Protein AF-A0A353NY84-F1 (afdb_monomer_lite)

Radius of gyration: 25.68 Å; chains: 1; bounding box: 70×73×38 Å

Sequence (194 aa):
MRKCVTFIWAFVLIAMLQSAALATYLPESSLWQGGRYYSQNNVSAYVEYAVYDTQSGNYPDGFVNPGSGRYVYAYQIFNIGSTALAPIATFELMGGNASAANGIGYQDDGQGGLAANNDGSSFIWTFTNGLFVSSEHSAFLVFSSDSGPIAGSFSLSTQYGDAPPVNQSSTEIPEPASVSMLCLGICCFLRKKK

Foldseek 3Di:
DPPPVVVVVVVVVVVVVPPPPPPPPDPPDPWQWDWDWDDDPLWTKIKIKTKDQVVVVDDDPPDDAQFDARIKIKMKIARPRPDQPHFWFKKFKFPDPLVQWGGWAWDAPVPDFFGWDDPSRGRMTGGPPATRGHDPGIIMIMIHGNDDDDDIDMDTDNDNDPDDDPPPPDPCPDDPVRVVVVVVVVVVVVVPPD

Secondary structure (DSSP, 8-state):
--SSHHHHHHHHHHHHTTTT---------S-EEEEEEEEETTEEEEEEEEEEEGGG----TTPPP-SS-SEEEEEEEEE--SSTT--B-EEEEESS-GGGEEEEEEE--SS--PPEEE-SSSSEEEETTS-B-SSS-EEEEEEEESSPP---EEEEE---SSS------------HHHHHHHHHHHHHHHTT--

pLDDT: mean 74.79, std 16.72, range [38.53, 94.31]

Structure (mmCIF, N/CA/C/O backbone):
data_AF-A0A353NY84-F1
#
_entry.id   AF-A0A353NY84-F1
#
loop_
_atom_site.group_PDB
_atom_site.id
_atom_site.type_symbol
_atom_site.label_atom_id
_atom_site.label_alt_id
_atom_site.label_comp_id
_atom_site.label_asym_id
_atom_site.label_entity_id
_atom_site.label_seq_id
_atom_site.pdbx_PDB_ins_code
_atom_site.Cartn_x
_atom_site.Cartn_y
_atom_site.Cartn_z
_atom_site.occupancy
_atom_site.B_iso_or_equiv
_atom_site.auth_seq_id
_atom_site.auth_comp_id
_atom_site.auth_asym_id
_atom_site.auth_atom_id
_atom_site.pdbx_PDB_model_num
ATOM 1 N N . MET A 1 1 ? -29.204 56.855 15.315 1.00 54.50 1 MET A N 1
ATOM 2 C CA . MET A 1 1 ? -29.799 55.550 14.936 1.00 54.50 1 MET A CA 1
ATOM 3 C C . MET A 1 1 ? -29.156 54.847 13.722 1.00 54.50 1 MET A C 1
ATOM 5 O O . MET A 1 1 ? -29.645 53.799 13.341 1.00 54.50 1 MET A O 1
ATOM 9 N N . ARG A 1 2 ? -28.027 55.312 13.148 1.00 49.47 2 ARG A N 1
ATOM 10 C CA . ARG A 1 2 ? -27.346 54.622 12.020 1.00 49.47 2 ARG A CA 1
ATOM 11 C C . ARG A 1 2 ? -26.216 53.647 12.409 1.00 49.47 2 ARG A C 1
ATOM 13 O O . ARG A 1 2 ? -25.699 52.961 11.543 1.00 49.47 2 ARG A O 1
ATOM 20 N N . LYS A 1 3 ? -25.841 53.560 13.692 1.00 49.31 3 LYS A N 1
ATOM 21 C CA . LYS A 1 3 ? -24.726 52.712 14.176 1.00 49.31 3 LYS A CA 1
ATOM 22 C C . LYS A 1 3 ? -25.142 51.303 14.635 1.00 49.31 3 LYS A C 1
ATOM 24 O O . LYS A 1 3 ? -24.280 50.498 14.946 1.00 49.31 3 LYS A O 1
ATOM 29 N N . CYS A 1 4 ? -26.444 51.004 14.676 1.00 51.03 4 CYS A N 1
ATOM 30 C CA . CYS A 1 4 ? -26.955 49.709 15.151 1.00 51.03 4 CYS A CA 1
ATOM 31 C C . CYS A 1 4 ? -27.066 48.654 14.035 1.00 51.03 4 CYS A C 1
ATOM 33 O O . CYS A 1 4 ? -26.981 47.464 14.306 1.00 51.03 4 CYS A O 1
ATOM 35 N N . VAL A 1 5 ? -27.195 49.072 12.770 1.00 53.47 5 VAL A N 1
ATOM 36 C CA . VAL A 1 5 ? -27.387 48.143 11.639 1.00 53.47 5 VAL A CA 1
ATOM 37 C C . VAL A 1 5 ? -26.064 47.510 11.186 1.00 53.47 5 VAL A C 1
ATOM 39 O O . VAL A 1 5 ? -26.046 46.366 10.744 1.00 53.47 5 VAL A O 1
ATOM 42 N N . THR A 1 6 ? -24.933 48.199 11.355 1.00 55.56 6 THR A N 1
ATOM 43 C CA . THR A 1 6 ? -23.622 47.708 10.899 1.00 55.56 6 THR A CA 1
ATOM 44 C C . THR A 1 6 ? -23.063 46.571 11.760 1.00 55.56 6 THR A C 1
ATOM 46 O O . THR A 1 6 ? -22.295 45.755 11.263 1.00 55.56 6 THR A O 1
ATOM 49 N N . PHE A 1 7 ? -23.467 46.474 13.032 1.00 54.97 7 PHE A N 1
ATOM 50 C CA . PHE A 1 7 ? -22.984 45.427 13.942 1.00 54.97 7 PHE A CA 1
ATOM 51 C C . PHE A 1 7 ? -23.630 44.059 13.669 1.00 54.97 7 PHE A C 1
ATOM 53 O O . PHE A 1 7 ? -23.005 43.024 13.878 1.00 54.97 7 PHE A O 1
ATOM 60 N N . ILE A 1 8 ? -24.857 44.050 13.138 1.00 58.03 8 ILE A N 1
ATOM 61 C CA . ILE A 1 8 ? -25.596 42.817 12.833 1.00 58.03 8 ILE A CA 1
ATOM 62 C C . ILE A 1 8 ? -24.997 42.115 11.603 1.00 58.03 8 ILE A C 1
ATOM 64 O O . ILE A 1 8 ? -24.862 40.895 11.600 1.00 58.03 8 ILE A O 1
ATOM 68 N N . TRP A 1 9 ? -24.533 42.863 10.598 1.00 55.81 9 TRP A N 1
ATOM 69 C CA . TRP A 1 9 ? -23.917 42.277 9.398 1.00 55.81 9 TRP A CA 1
ATOM 70 C C . TRP A 1 9 ? -22.532 41.663 9.648 1.00 55.81 9 TRP A C 1
ATOM 72 O O . TRP A 1 9 ? -22.203 40.643 9.046 1.00 55.81 9 TRP A O 1
ATOM 82 N N . ALA A 1 10 ? -21.740 42.221 10.570 1.00 58.78 10 ALA A N 1
ATOM 83 C CA . ALA A 1 10 ? -20.434 41.658 10.924 1.00 58.78 10 ALA A CA 1
ATOM 84 C C . ALA A 1 10 ? -20.555 40.302 11.646 1.00 58.78 10 ALA A C 1
ATOM 86 O O . ALA A 1 10 ? -19.736 39.412 11.429 1.00 58.78 10 ALA A O 1
ATOM 87 N N . PHE A 1 11 ? -21.604 40.113 12.454 1.00 56.41 11 PHE A N 1
ATOM 88 C CA . PHE A 1 11 ? -21.835 38.854 13.166 1.00 56.41 11 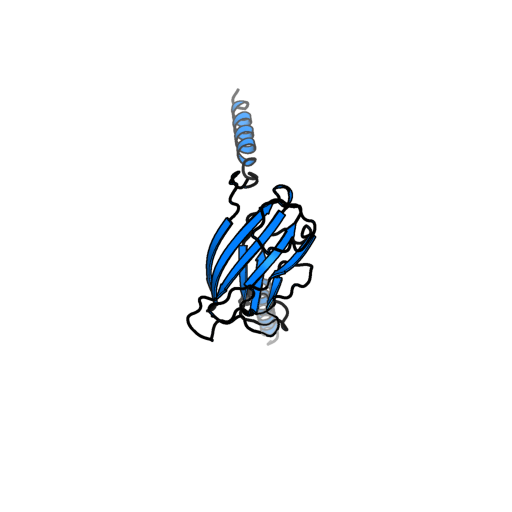PHE A CA 1
ATOM 89 C C . PHE A 1 11 ? -22.327 37.734 12.233 1.00 56.41 11 PHE A C 1
ATOM 91 O O . PHE A 1 11 ? -21.916 36.585 12.376 1.00 56.41 11 PHE A O 1
ATOM 98 N N . VAL A 1 12 ? -23.138 38.076 11.224 1.00 57.72 12 VAL A N 1
ATOM 99 C CA . VAL A 1 12 ? -23.590 37.123 10.194 1.00 57.72 12 VAL A CA 1
ATOM 100 C C . VAL A 1 12 ? -22.421 36.644 9.323 1.00 57.72 12 VAL A C 1
ATOM 102 O O . VAL A 1 12 ? -22.351 35.461 9.002 1.00 57.72 12 VAL A O 1
ATOM 105 N N . LEU A 1 13 ? -21.457 37.515 9.000 1.00 52.84 13 LEU A N 1
ATOM 106 C CA . LEU A 1 13 ? -20.294 37.135 8.189 1.00 52.84 13 LEU A CA 1
ATOM 107 C C . LEU A 1 13 ? -19.329 36.191 8.937 1.00 52.84 13 LEU A C 1
ATOM 109 O O . LEU A 1 13 ? -18.788 35.269 8.335 1.00 52.84 13 LEU A O 1
ATOM 113 N N . ILE A 1 14 ? -19.150 36.372 10.252 1.00 56.16 14 ILE A N 1
ATOM 114 C CA . ILE A 1 14 ? -18.282 35.510 11.078 1.00 56.16 14 ILE A CA 1
ATOM 115 C C . ILE A 1 14 ? -18.930 34.138 11.328 1.00 56.16 14 ILE A C 1
ATOM 117 O O . ILE A 1 14 ? -18.230 33.127 11.325 1.00 56.16 14 ILE A O 1
ATOM 121 N N . ALA A 1 15 ? -20.260 34.068 11.457 1.00 52.56 15 ALA A N 1
ATOM 122 C CA . ALA A 1 15 ? -20.974 32.794 11.578 1.00 52.56 15 ALA A CA 1
ATOM 123 C C . ALA A 1 15 ? -20.930 31.957 10.282 1.00 52.56 15 ALA A C 1
ATOM 125 O O . ALA A 1 15 ? -20.915 30.729 10.343 1.00 52.56 15 ALA A O 1
ATOM 126 N N . MET A 1 16 ? -20.842 32.593 9.106 1.00 52.31 16 MET A N 1
ATOM 127 C CA . MET A 1 16 ? -20.717 31.880 7.825 1.00 52.31 16 MET A CA 1
ATOM 128 C C . MET A 1 16 ? -19.313 31.303 7.569 1.00 52.31 16 MET A C 1
ATOM 130 O O . MET A 1 16 ? -19.174 30.382 6.768 1.00 52.31 16 MET A O 1
ATOM 134 N N . LEU A 1 17 ? -18.279 31.776 8.273 1.00 49.50 17 LEU A N 1
ATOM 135 C CA . LEU A 1 17 ? -16.894 31.300 8.126 1.00 49.50 17 LEU A CA 1
ATOM 136 C C . LEU A 1 17 ? -16.563 30.042 8.949 1.00 49.50 17 LEU A C 1
ATOM 138 O O . LEU A 1 17 ? -15.468 29.506 8.809 1.00 49.50 17 LEU A O 1
ATOM 142 N N . GLN A 1 18 ? -17.485 29.530 9.773 1.00 51.22 18 GLN A N 1
ATOM 143 C CA . GLN A 1 18 ? -17.236 28.337 10.601 1.00 51.22 18 GLN A CA 1
ATOM 144 C C . GLN A 1 18 ? -17.649 27.003 9.953 1.00 51.22 18 GLN A C 1
ATOM 146 O O . GLN A 1 18 ? -17.500 25.951 10.567 1.00 51.22 18 GLN A O 1
ATOM 151 N N . SER A 1 19 ? -18.106 27.004 8.697 1.00 50.94 19 SER A N 1
ATOM 152 C CA . SER A 1 19 ? -18.664 25.804 8.043 1.00 50.94 19 SER A CA 1
ATOM 153 C C . SER A 1 19 ? -17.698 25.100 7.077 1.00 50.94 19 SER A C 1
ATOM 155 O O . SER A 1 19 ? -18.130 24.606 6.041 1.00 50.94 19 SER A O 1
ATOM 157 N N . ALA A 1 20 ? -16.393 25.066 7.370 1.00 46.31 20 ALA A N 1
ATOM 158 C CA . ALA A 1 20 ? -15.399 24.394 6.513 1.00 46.31 20 ALA A CA 1
ATOM 159 C C . ALA A 1 20 ? -14.630 23.251 7.200 1.00 46.31 20 ALA A C 1
ATOM 161 O O . ALA A 1 20 ? -13.690 22.712 6.628 1.00 46.31 20 ALA A O 1
ATOM 162 N N . ALA A 1 21 ? -15.049 22.843 8.399 1.00 45.94 21 ALA A N 1
ATOM 163 C CA . ALA A 1 21 ? -14.605 21.599 9.023 1.00 45.94 21 ALA A CA 1
ATOM 164 C C . ALA A 1 21 ? -15.769 20.604 9.073 1.00 45.94 21 ALA A C 1
ATOM 166 O O . ALA A 1 21 ? -16.090 20.043 10.118 1.00 45.94 21 ALA A O 1
ATOM 167 N N . LEU A 1 22 ? -16.438 20.396 7.936 1.00 42.88 22 LEU A N 1
ATOM 168 C CA . LEU A 1 22 ? -17.144 19.137 7.758 1.00 42.88 22 LEU A CA 1
ATOM 169 C C . LEU A 1 22 ? -16.046 18.088 7.659 1.00 42.88 22 LEU A C 1
ATOM 171 O O . LEU A 1 22 ? -15.397 17.957 6.624 1.00 42.88 22 LEU A O 1
ATOM 175 N N . ALA A 1 23 ? -15.808 17.386 8.770 1.00 41.53 23 ALA A N 1
ATOM 176 C CA . ALA A 1 23 ? -15.285 16.037 8.709 1.00 41.53 23 ALA A CA 1
ATOM 177 C C . ALA A 1 23 ? -16.036 15.366 7.562 1.00 41.53 23 ALA A C 1
ATOM 179 O O . ALA A 1 23 ? -17.265 15.275 7.609 1.00 41.53 23 ALA A O 1
ATOM 180 N N . THR A 1 24 ? -15.316 15.044 6.489 1.00 43.53 24 THR A N 1
ATOM 181 C CA . THR A 1 24 ? -15.852 14.338 5.335 1.00 43.53 24 THR A CA 1
ATOM 182 C C . THR A 1 24 ? -16.252 12.966 5.846 1.00 43.53 24 THR A C 1
ATOM 184 O O . THR A 1 24 ? -15.470 12.022 5.810 1.00 43.53 24 THR A O 1
ATOM 187 N N . TYR A 1 25 ? -17.435 12.900 6.451 1.00 41.28 25 TYR A N 1
ATOM 188 C CA . TYR A 1 25 ? -18.026 11.678 6.932 1.00 41.28 25 TYR A CA 1
ATOM 189 C C . TYR A 1 25 ? -18.274 10.882 5.665 1.00 41.28 25 TYR A C 1
ATOM 191 O O . TYR A 1 25 ? -19.112 11.251 4.836 1.00 41.28 25 TYR A O 1
ATOM 199 N N . LEU A 1 26 ? -17.443 9.864 5.457 1.00 41.06 26 LEU A N 1
ATOM 200 C CA . LEU A 1 2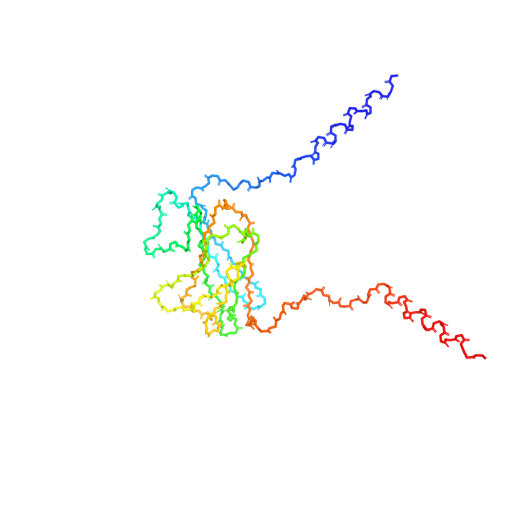6 ? -17.716 8.875 4.436 1.00 41.06 26 LEU A CA 1
ATOM 201 C C . LEU A 1 26 ? -19.135 8.367 4.725 1.00 41.06 26 LEU A C 1
ATOM 203 O O . LEU A 1 26 ? -19.441 8.102 5.891 1.00 41.06 26 LEU A O 1
ATOM 207 N N . PRO A 1 27 ? -20.024 8.313 3.719 1.00 41.91 27 PRO A N 1
ATOM 208 C CA . PRO A 1 27 ? -21.373 7.805 3.924 1.00 41.91 27 PRO A CA 1
ATOM 209 C C . PRO A 1 27 ? -21.300 6.452 4.641 1.00 41.91 27 PRO A C 1
ATOM 211 O O . PRO A 1 27 ? -20.342 5.704 4.422 1.00 41.91 27 PRO A O 1
ATOM 214 N N . GLU A 1 28 ? -22.301 6.145 5.476 1.00 45.34 28 GLU A N 1
ATOM 215 C CA . GLU A 1 28 ? -22.534 4.821 6.081 1.00 45.34 28 GLU A CA 1
ATOM 216 C C . GLU A 1 28 ? -22.861 3.792 4.980 1.00 45.34 28 GLU A C 1
ATOM 218 O O . GLU A 1 28 ? -23.940 3.218 4.890 1.00 45.34 28 GLU A O 1
ATOM 223 N N . SER A 1 29 ? -21.935 3.623 4.050 1.00 44.84 29 SER A N 1
ATOM 224 C CA . SER A 1 29 ? -21.882 2.540 3.101 1.00 44.84 29 SER A CA 1
ATOM 225 C C . SER A 1 29 ? -21.196 1.396 3.826 1.00 44.84 29 SER A C 1
ATOM 227 O O . SER A 1 29 ? -20.060 1.536 4.273 1.00 44.84 29 SER A O 1
ATOM 229 N N . SER A 1 30 ? -21.861 0.247 3.893 1.00 53.91 30 SER A N 1
ATOM 230 C CA . SER A 1 30 ? -21.251 -1.029 4.281 1.00 53.91 30 SER A CA 1
ATOM 231 C C . SER A 1 30 ? -20.137 -1.482 3.324 1.00 53.91 30 SER A C 1
ATOM 233 O O . SER A 1 30 ? -19.507 -2.508 3.556 1.00 53.91 30 SER A O 1
ATOM 235 N N . LEU A 1 31 ? -19.903 -0.740 2.239 1.00 55.78 31 LEU A N 1
ATOM 236 C CA . LEU A 1 31 ? -18.913 -1.012 1.211 1.00 55.78 31 LEU A CA 1
ATOM 237 C C . LEU A 1 31 ? -17.864 0.105 1.231 1.00 55.78 31 LEU A C 1
ATOM 239 O O . LEU A 1 31 ? -17.951 1.069 0.466 1.00 55.78 31 LEU A O 1
ATOM 243 N N . TRP A 1 32 ? -16.866 -0.010 2.109 1.00 81.62 32 TRP A N 1
ATOM 244 C CA . TRP A 1 32 ? -15.644 0.803 2.055 1.00 81.62 32 TRP A CA 1
ATOM 245 C C . TRP A 1 32 ? -14.653 0.201 1.059 1.00 81.62 32 TRP A C 1
ATOM 247 O O . TRP A 1 32 ? -13.515 -0.103 1.404 1.00 81.62 32 TRP A O 1
ATOM 257 N N . GLN A 1 33 ? -15.109 0.000 -0.176 1.00 89.56 33 GLN A N 1
ATOM 258 C CA . GLN A 1 33 ? -14.323 -0.600 -1.248 1.00 89.56 33 GLN A CA 1
ATOM 259 C C . GLN A 1 33 ? -14.374 0.245 -2.518 1.00 89.56 33 GLN A C 1
ATOM 261 O O . GLN A 1 33 ? -15.326 0.996 -2.746 1.00 89.56 33 GLN A O 1
ATOM 266 N N . GLY A 1 34 ? -13.361 0.106 -3.362 1.00 90.38 34 GLY A N 1
ATOM 267 C CA . GLY A 1 34 ? -13.293 0.795 -4.641 1.00 90.38 34 GLY A CA 1
ATOM 268 C C . GLY A 1 34 ? -12.017 0.469 -5.397 1.00 90.38 34 GLY A C 1
ATOM 269 O O . GLY A 1 34 ? -11.225 -0.370 -4.979 1.00 90.38 34 GLY A O 1
ATOM 270 N N . GLY A 1 35 ? -11.807 1.162 -6.511 1.00 92.19 35 GLY A N 1
ATOM 271 C CA . GLY A 1 35 ? -10.590 1.020 -7.294 1.00 92.19 35 GLY A CA 1
ATOM 272 C C . GLY A 1 35 ? -10.254 2.286 -8.064 1.00 92.19 35 GLY A C 1
ATOM 273 O O . GLY A 1 35 ? -11.131 3.092 -8.387 1.00 92.19 35 GLY A O 1
ATOM 274 N N . ARG A 1 36 ? -8.967 2.487 -8.340 1.00 92.88 36 ARG A N 1
ATOM 275 C CA . ARG A 1 36 ? -8.456 3.670 -9.030 1.00 92.88 36 ARG A CA 1
ATOM 276 C C . ARG A 1 36 ? -7.320 3.307 -9.977 1.00 92.88 36 ARG A C 1
ATOM 278 O O . ARG A 1 36 ? -6.361 2.643 -9.597 1.00 92.88 36 ARG A O 1
ATOM 285 N N . TYR A 1 37 ? -7.404 3.836 -11.195 1.00 92.88 37 TYR A N 1
ATOM 286 C CA . TYR A 1 37 ? -6.292 3.827 -12.140 1.00 92.88 37 TYR A CA 1
ATOM 287 C C . TYR A 1 37 ? -5.245 4.873 -11.759 1.00 92.88 37 TYR A C 1
ATOM 289 O O . TYR A 1 37 ? -5.572 6.026 -11.460 1.00 92.88 37 TYR A O 1
ATOM 297 N N . TYR A 1 38 ? -3.984 4.469 -11.823 1.00 91.94 38 TYR A N 1
ATOM 298 C CA . TYR A 1 38 ? -2.816 5.311 -11.641 1.00 91.94 38 TYR A CA 1
ATOM 299 C C . TYR A 1 38 ? -1.949 5.250 -12.894 1.00 91.94 38 TYR A C 1
ATOM 301 O O . TYR A 1 38 ? -1.643 4.167 -13.387 1.00 91.94 38 TYR A O 1
ATOM 309 N N . SER A 1 39 ? -1.554 6.414 -13.404 1.00 91.31 39 SER A N 1
ATOM 310 C CA . SER A 1 39 ? -0.666 6.530 -14.559 1.00 91.31 39 SER A CA 1
ATOM 311 C C . SER A 1 39 ? 0.230 7.754 -14.397 1.00 91.31 39 SER A C 1
ATOM 313 O O . SER A 1 39 ? -0.220 8.881 -14.604 1.00 91.31 39 SER A O 1
ATOM 315 N N . GLN A 1 40 ? 1.492 7.546 -14.025 1.00 89.88 40 GLN A N 1
ATOM 316 C CA . GLN A 1 40 ? 2.485 8.611 -13.856 1.00 89.88 40 GLN A CA 1
ATOM 317 C C . GLN A 1 40 ? 3.900 8.048 -14.032 1.00 89.88 40 GLN A C 1
ATOM 319 O O . GLN A 1 40 ? 4.159 6.915 -13.646 1.00 89.88 40 GLN A O 1
ATOM 324 N N . ASN A 1 41 ? 4.831 8.834 -14.588 1.00 85.19 41 ASN A N 1
ATOM 325 C CA . ASN A 1 41 ? 6.255 8.470 -14.694 1.00 85.19 41 ASN A CA 1
ATOM 326 C C . ASN A 1 41 ? 6.497 7.080 -15.321 1.00 85.19 41 ASN A C 1
ATOM 328 O O . ASN A 1 41 ? 7.305 6.301 -14.828 1.00 85.19 41 ASN A O 1
ATOM 332 N N . ASN A 1 42 ? 5.765 6.766 -16.395 1.00 85.31 42 ASN A N 1
ATOM 333 C CA . ASN A 1 42 ? 5.721 5.462 -17.071 1.00 85.31 42 ASN A CA 1
ATOM 334 C C . ASN A 1 42 ? 5.131 4.299 -16.259 1.00 85.31 42 ASN A C 1
ATOM 336 O O . ASN A 1 42 ? 4.907 3.247 -16.840 1.00 85.31 42 ASN A O 1
ATOM 340 N N . VAL A 1 43 ? 4.796 4.471 -14.980 1.00 87.56 43 VAL A N 1
ATOM 341 C CA . VAL A 1 43 ? 4.068 3.469 -14.191 1.00 87.56 43 VAL A CA 1
ATOM 342 C C . VAL A 1 43 ? 2.591 3.525 -14.533 1.00 87.56 43 VAL A C 1
ATOM 344 O O . VAL A 1 43 ? 1.989 4.596 -14.507 1.00 87.56 43 VAL A O 1
ATOM 347 N N . SER A 1 44 ? 2.003 2.366 -14.824 1.00 91.00 44 SER A N 1
ATOM 348 C CA . SER A 1 44 ? 0.558 2.194 -14.975 1.00 91.00 44 SER A CA 1
ATOM 349 C C . SER A 1 44 ? 0.086 1.076 -14.059 1.00 91.00 44 SER A C 1
ATOM 351 O O . SER A 1 44 ? 0.539 -0.060 -14.177 1.00 91.00 44 SER A O 1
ATOM 353 N N . ALA A 1 45 ? -0.823 1.398 -13.147 1.00 92.31 45 ALA A N 1
ATOM 354 C CA . ALA A 1 45 ? -1.364 0.445 -12.193 1.00 92.31 45 ALA A CA 1
ATOM 355 C C . ALA A 1 45 ? -2.868 0.629 -12.022 1.00 92.31 45 ALA A C 1
ATOM 357 O O . ALA A 1 45 ? -3.397 1.736 -12.150 1.00 92.31 45 ALA A O 1
ATOM 358 N N . TYR A 1 46 ? -3.546 -0.457 -11.684 1.00 93.38 46 TYR A N 1
ATOM 359 C CA . TYR A 1 46 ? -4.884 -0.409 -11.123 1.00 93.38 46 TYR A CA 1
ATOM 360 C C . TYR A 1 46 ? -4.790 -0.813 -9.655 1.00 93.38 46 TYR A C 1
ATOM 362 O O . TYR A 1 46 ? -4.189 -1.835 -9.336 1.00 93.38 46 TYR A O 1
ATOM 370 N N . VAL A 1 47 ? -5.306 0.028 -8.762 1.00 93.81 47 VAL A N 1
ATOM 371 C CA . VAL A 1 47 ? -5.276 -0.218 -7.318 1.00 93.81 47 VAL A CA 1
ATOM 372 C C . VAL A 1 47 ? -6.701 -0.362 -6.834 1.00 93.81 47 VAL A C 1
ATOM 374 O O . VAL A 1 47 ? -7.466 0.601 -6.891 1.00 93.81 47 VAL A O 1
ATOM 377 N N . GLU A 1 48 ? -7.043 -1.546 -6.350 1.00 94.31 48 GLU A N 1
ATOM 378 C CA . GLU A 1 48 ? -8.277 -1.798 -5.619 1.00 94.31 48 GLU A CA 1
ATOM 379 C C . GLU A 1 48 ? -8.024 -1.647 -4.123 1.00 94.31 48 GLU A C 1
ATOM 381 O O . GLU A 1 48 ? -6.914 -1.867 -3.636 1.00 94.31 48 GLU A O 1
ATOM 386 N N . TYR A 1 49 ? -9.048 -1.238 -3.385 1.00 93.06 49 TYR A N 1
ATOM 387 C CA . TYR A 1 49 ? -8.989 -1.137 -1.937 1.00 93.06 49 TYR A CA 1
ATOM 388 C C . TYR A 1 49 ? -10.291 -1.610 -1.303 1.00 93.06 49 TYR A C 1
ATOM 390 O O . TYR A 1 49 ? -11.367 -1.472 -1.889 1.00 93.06 49 TYR A O 1
ATOM 398 N N . ALA A 1 50 ? -10.185 -2.117 -0.080 1.00 92.12 50 ALA A N 1
ATOM 399 C CA . ALA A 1 50 ? -11.302 -2.460 0.784 1.00 92.12 50 ALA A CA 1
ATOM 400 C C . ALA A 1 50 ? -10.939 -2.191 2.251 1.00 92.12 50 ALA A C 1
ATOM 402 O O . ALA A 1 50 ? -9.786 -2.359 2.652 1.00 92.12 50 ALA A O 1
ATOM 403 N N . VAL A 1 51 ? -11.920 -1.786 3.057 1.00 91.56 51 VAL A N 1
ATOM 404 C CA . VAL A 1 51 ? -11.783 -1.642 4.511 1.00 91.56 51 VAL A CA 1
ATOM 405 C C . VAL A 1 51 ? -12.809 -2.533 5.199 1.00 91.56 51 VAL A C 1
ATOM 407 O O . VAL A 1 51 ? -13.999 -2.460 4.900 1.00 91.56 51 VAL A O 1
ATOM 410 N N . TYR A 1 52 ? -12.346 -3.352 6.136 1.00 91.25 52 TYR A N 1
ATOM 411 C CA . TYR A 1 52 ? -13.151 -4.301 6.899 1.00 91.25 52 TYR A CA 1
ATOM 412 C C . TYR A 1 52 ? -13.242 -3.854 8.360 1.00 91.25 52 TYR A C 1
ATOM 414 O O . TYR A 1 52 ? -12.218 -3.529 8.962 1.00 91.25 52 TYR A O 1
ATOM 422 N N . ASP A 1 53 ? -14.444 -3.853 8.948 1.00 92.12 53 ASP A N 1
ATOM 423 C CA . ASP A 1 53 ? -14.608 -3.715 10.404 1.00 92.12 53 ASP A CA 1
ATOM 424 C C . ASP A 1 53 ? -14.407 -5.088 11.051 1.00 92.12 53 ASP A C 1
ATOM 426 O O . ASP A 1 53 ? -15.182 -6.023 10.814 1.00 92.12 53 ASP A O 1
ATOM 430 N N . THR A 1 54 ? -13.380 -5.212 11.887 1.00 90.69 54 THR A N 1
ATOM 431 C CA . THR A 1 54 ? -13.013 -6.469 12.540 1.00 90.69 54 THR A CA 1
ATOM 432 C C . THR A 1 54 ? -14.078 -6.972 13.507 1.00 90.69 54 THR A C 1
ATOM 434 O O . THR A 1 54 ? -14.160 -8.175 13.752 1.00 90.69 54 THR A O 1
ATOM 437 N N . GLN A 1 55 ? -14.951 -6.086 13.995 1.00 90.56 55 GLN A N 1
ATOM 438 C CA . GLN A 1 55 ? -16.074 -6.433 14.867 1.00 90.56 55 GLN A CA 1
ATOM 439 C C . GLN A 1 55 ? -17.207 -7.141 14.118 1.00 90.56 55 GLN A C 1
ATOM 441 O O . GLN A 1 55 ? -18.006 -7.839 14.740 1.00 90.56 55 GLN A O 1
ATOM 446 N N . SER A 1 56 ? -17.279 -6.982 12.793 1.00 87.06 56 SER A N 1
ATOM 447 C CA . SER A 1 56 ? -18.290 -7.652 11.970 1.00 87.06 56 SER A CA 1
ATOM 448 C C . SER A 1 56 ? -18.003 -9.142 11.766 1.00 87.06 56 SER A C 1
ATOM 450 O O . SER A 1 56 ? -18.917 -9.895 11.444 1.00 87.06 56 SER A O 1
ATOM 452 N N . GLY A 1 57 ? -16.742 -9.566 11.929 1.00 82.50 57 GLY A N 1
ATOM 453 C CA . GLY A 1 57 ? -16.293 -10.934 11.653 1.00 82.50 57 GLY A CA 1
ATOM 454 C C . GLY A 1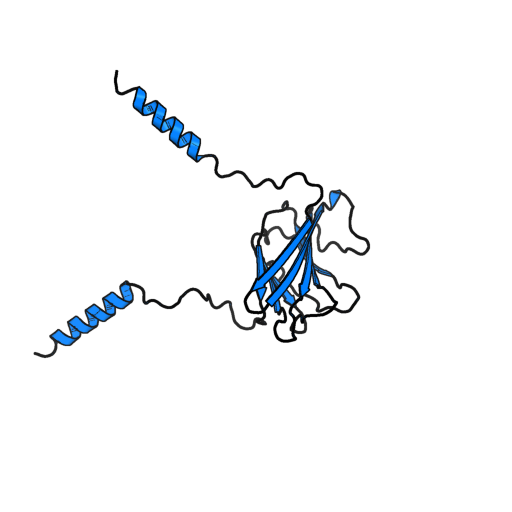 57 ? -16.327 -11.338 10.173 1.00 82.50 57 GLY A C 1
ATOM 455 O O . GLY A 1 57 ? -15.986 -12.474 9.856 1.00 82.50 57 GLY A O 1
ATOM 456 N N . ASN A 1 58 ? -16.709 -10.433 9.267 1.00 83.75 58 ASN A N 1
ATOM 457 C CA . ASN A 1 58 ? -16.838 -10.711 7.841 1.00 83.75 58 ASN A CA 1
ATOM 458 C C . ASN A 1 58 ? -15.518 -10.423 7.122 1.00 83.75 58 ASN A C 1
ATOM 460 O O . ASN A 1 58 ? -15.296 -9.312 6.639 1.00 83.75 58 ASN A O 1
ATOM 464 N N . TYR A 1 59 ? -14.655 -11.431 7.041 1.00 82.94 59 TYR A N 1
ATOM 465 C CA . TYR A 1 59 ? -13.456 -11.389 6.207 1.00 82.94 59 TYR A CA 1
ATOM 466 C C . TYR A 1 59 ? -13.600 -12.329 5.013 1.00 82.94 59 TYR A C 1
ATOM 468 O O . TYR A 1 59 ? -14.285 -13.348 5.125 1.00 82.94 59 TYR A O 1
ATOM 476 N N . PRO A 1 60 ? -12.935 -12.030 3.887 1.00 84.06 60 PRO A N 1
ATOM 477 C CA . PRO A 1 60 ? -12.714 -13.022 2.848 1.00 84.06 60 PRO A CA 1
ATOM 478 C C . PRO A 1 60 ? -12.002 -14.258 3.417 1.00 84.06 60 PRO A C 1
ATOM 480 O O . PRO A 1 60 ? -11.139 -14.138 4.292 1.00 84.06 60 PRO A O 1
ATOM 483 N N . ASP A 1 61 ? -12.337 -15.440 2.904 1.00 83.75 61 ASP A N 1
ATOM 484 C CA . ASP A 1 61 ? -11.649 -16.675 3.283 1.00 83.75 61 ASP A CA 1
ATOM 485 C C . ASP A 1 61 ? -10.138 -16.562 3.021 1.00 83.75 61 ASP A C 1
ATOM 487 O O . ASP A 1 61 ? -9.703 -16.043 1.994 1.00 83.75 61 ASP A O 1
ATOM 491 N N . GLY A 1 62 ? -9.330 -17.049 3.966 1.00 84.31 62 GLY A N 1
ATOM 492 C CA . GLY A 1 62 ? -7.865 -16.997 3.887 1.00 84.31 62 GLY A CA 1
ATOM 493 C C . GLY A 1 62 ? -7.241 -15.651 4.273 1.00 84.31 62 GLY A C 1
ATOM 494 O O . GLY A 1 62 ? -6.020 -15.572 4.391 1.00 84.31 62 GLY A O 1
ATOM 495 N N . PHE A 1 63 ? -8.045 -14.617 4.535 1.00 86.31 63 PHE A N 1
ATOM 496 C CA . PHE A 1 63 ? -7.538 -13.316 4.950 1.00 86.31 63 PHE A CA 1
ATOM 497 C C . PHE A 1 63 ? -6.935 -13.359 6.363 1.00 86.31 63 PHE A C 1
ATOM 499 O O . PHE A 1 63 ? -7.606 -13.711 7.336 1.00 86.31 63 PHE A O 1
ATOM 506 N N . VAL A 1 64 ? -5.676 -12.934 6.494 1.00 88.94 64 VAL A N 1
ATOM 507 C CA . VAL A 1 64 ? -4.978 -12.844 7.787 1.00 88.94 64 VAL A CA 1
ATOM 508 C C . VAL A 1 64 ? -4.916 -11.393 8.260 1.00 88.94 64 VAL A C 1
ATOM 510 O O . VAL A 1 64 ? -4.288 -10.542 7.632 1.00 88.94 64 VAL A O 1
ATOM 513 N N . ASN A 1 65 ? -5.545 -11.098 9.399 1.00 89.75 65 ASN A N 1
ATOM 514 C CA . ASN A 1 65 ? -5.493 -9.760 9.983 1.00 89.75 65 ASN A CA 1
ATOM 515 C C . ASN A 1 65 ? -4.048 -9.409 10.417 1.00 89.75 65 ASN A C 1
ATOM 517 O O . ASN A 1 65 ? -3.486 -10.131 11.245 1.00 89.75 65 ASN A O 1
ATOM 521 N N . PRO A 1 66 ? -3.443 -8.316 9.902 1.00 89.56 66 PRO A N 1
ATOM 522 C CA . PRO A 1 66 ? -2.062 -7.950 10.221 1.00 89.56 66 PRO A CA 1
ATOM 523 C C . PRO A 1 66 ? -1.858 -7.400 11.643 1.00 89.56 66 PRO A C 1
ATOM 525 O O . PRO A 1 66 ? -0.714 -7.215 12.048 1.00 89.56 66 PRO A O 1
ATOM 528 N N . GLY A 1 67 ? -2.919 -7.102 12.403 1.00 90.31 67 GLY A N 1
ATOM 529 C CA . GLY A 1 67 ? -2.794 -6.603 13.777 1.00 90.31 67 GLY A CA 1
ATOM 530 C C . GLY A 1 67 ? -4.112 -6.593 14.553 1.00 90.31 67 GLY A C 1
ATOM 531 O O . GLY A 1 67 ? -5.084 -7.231 14.166 1.00 90.31 67 GLY A O 1
ATOM 532 N N . SER A 1 68 ? -4.159 -5.886 15.683 1.00 92.00 68 SER A N 1
ATOM 533 C CA . SER A 1 68 ? -5.335 -5.870 16.574 1.00 92.00 68 SER A CA 1
ATOM 534 C C . SER A 1 68 ? -6.300 -4.703 16.333 1.00 92.00 68 SER A C 1
ATOM 536 O O . SER A 1 68 ? -7.174 -4.468 17.163 1.00 92.00 68 SER A O 1
ATOM 538 N N . GLY A 1 69 ? -6.127 -3.941 15.248 1.00 92.31 69 GLY A N 1
ATOM 539 C CA . GLY A 1 69 ? -6.946 -2.759 14.973 1.00 92.31 69 GLY A CA 1
ATOM 540 C C . GLY A 1 69 ? -8.421 -3.071 14.700 1.00 92.31 69 GLY A C 1
ATOM 541 O O . GLY A 1 69 ? -8.759 -4.139 14.185 1.00 92.31 69 GLY A O 1
ATOM 542 N N . ARG A 1 70 ? -9.306 -2.114 15.007 1.00 92.69 70 ARG A N 1
ATOM 543 C CA . ARG A 1 70 ? -10.740 -2.198 14.664 1.00 92.69 70 ARG A CA 1
ATOM 544 C C . ARG A 1 70 ? -11.008 -2.271 13.159 1.00 92.69 70 ARG A C 1
ATOM 546 O O . ARG A 1 70 ? -11.961 -2.917 12.740 1.00 92.69 70 ARG A O 1
ATOM 553 N N . TYR A 1 71 ? -10.202 -1.604 12.351 1.00 92.44 71 TYR A N 1
ATOM 554 C CA . TYR A 1 71 ? -10.356 -1.576 10.904 1.00 92.44 71 TYR A CA 1
ATOM 555 C C . TYR A 1 71 ? -9.155 -2.231 10.250 1.00 92.44 71 TYR A C 1
ATOM 557 O O . TYR A 1 71 ? -8.016 -1.977 10.645 1.00 92.44 71 TYR A O 1
ATOM 565 N N . VAL A 1 72 ? -9.405 -3.040 9.228 1.00 92.38 72 VAL A N 1
ATOM 566 C CA . VAL A 1 72 ? -8.353 -3.605 8.388 1.00 92.38 72 VAL A CA 1
ATOM 567 C C . VAL A 1 72 ? -8.498 -3.069 6.982 1.00 92.38 72 VAL A C 1
ATOM 569 O O . VAL A 1 72 ? -9.539 -3.221 6.355 1.00 92.38 72 VAL A O 1
ATOM 572 N N . TYR A 1 73 ? -7.433 -2.455 6.497 1.00 92.56 73 TYR A N 1
ATOM 573 C CA . TYR A 1 73 ? -7.328 -1.886 5.170 1.00 92.56 73 TYR A CA 1
ATOM 574 C C . TYR A 1 73 ? -6.559 -2.873 4.306 1.00 92.56 73 TYR A C 1
ATOM 576 O O . TYR A 1 73 ? -5.477 -3.319 4.690 1.00 92.56 73 TYR A O 1
ATOM 584 N N . ALA A 1 74 ? -7.117 -3.205 3.151 1.00 92.44 74 ALA A N 1
ATOM 585 C CA . ALA A 1 74 ? -6.495 -4.053 2.153 1.00 92.44 74 ALA A CA 1
ATOM 586 C C . ALA A 1 74 ? -6.415 -3.293 0.831 1.00 92.44 74 ALA A C 1
ATOM 588 O O . ALA A 1 74 ? -7.393 -2.677 0.409 1.00 92.44 74 ALA A O 1
ATOM 589 N N . TYR A 1 75 ? -5.257 -3.357 0.187 1.00 92.69 75 TYR A N 1
ATOM 590 C CA . TYR A 1 75 ? -5.004 -2.809 -1.137 1.00 92.69 75 TYR A CA 1
ATOM 591 C C . TYR A 1 75 ? -4.512 -3.930 -2.035 1.00 92.69 75 TYR A C 1
ATOM 593 O O . TYR A 1 75 ? -3.590 -4.652 -1.660 1.00 92.69 75 TYR A O 1
ATOM 601 N N . GLN A 1 76 ? -5.101 -4.054 -3.217 1.00 92.81 76 GLN A N 1
ATOM 602 C CA . GLN A 1 76 ? -4.646 -4.973 -4.249 1.00 92.81 76 GLN A CA 1
ATOM 603 C C . GLN A 1 76 ? -4.112 -4.160 -5.422 1.00 92.81 76 GLN A C 1
ATOM 605 O O . GLN A 1 76 ? -4.806 -3.303 -5.969 1.00 92.81 76 GLN A O 1
ATOM 610 N N . ILE A 1 77 ? -2.855 -4.398 -5.784 1.00 91.75 77 ILE A N 1
ATOM 611 C CA . ILE A 1 77 ? -2.168 -3.638 -6.827 1.00 91.75 77 ILE A CA 1
ATOM 612 C C . ILE A 1 77 ? -1.951 -4.535 -8.035 1.00 91.75 77 ILE A C 1
ATOM 614 O O . ILE A 1 77 ? -1.274 -5.559 -7.946 1.00 91.75 77 ILE A O 1
ATOM 618 N N . PHE A 1 78 ? -2.462 -4.090 -9.176 1.00 91.31 78 PHE A N 1
ATOM 619 C CA . PHE A 1 78 ? -2.241 -4.696 -10.480 1.00 91.31 78 PHE A CA 1
ATOM 620 C C . PHE A 1 78 ? -1.296 -3.808 -11.287 1.00 91.31 78 PHE A C 1
ATOM 622 O O . PHE A 1 78 ? -1.631 -2.656 -11.582 1.00 91.31 78 PHE A O 1
ATOM 629 N N . ASN A 1 79 ? -0.126 -4.322 -11.672 1.00 90.00 79 ASN A N 1
ATOM 630 C CA . ASN A 1 79 ? 0.734 -3.627 -12.627 1.00 90.00 79 ASN A CA 1
ATOM 631 C C . ASN A 1 79 ? 0.249 -3.914 -14.056 1.00 90.00 79 ASN A C 1
ATOM 633 O O . ASN A 1 79 ? 0.500 -4.981 -14.614 1.00 90.00 79 ASN A O 1
ATOM 637 N N . ILE A 1 80 ? -0.430 -2.937 -14.653 1.00 90.25 80 ILE A N 1
ATOM 638 C CA . ILE A 1 80 ? -1.045 -3.036 -15.987 1.00 90.25 80 ILE A CA 1
ATOM 639 C C . ILE A 1 80 ? -0.189 -2.377 -17.084 1.00 90.25 80 ILE A C 1
ATOM 641 O O . ILE A 1 80 ? -0.680 -2.094 -18.177 1.00 90.25 80 ILE A O 1
ATOM 645 N N . GLY A 1 81 ? 1.080 -2.072 -16.794 1.00 83.31 81 GLY A N 1
ATOM 646 C CA . GLY A 1 81 ? 2.014 -1.507 -17.766 1.00 83.31 81 GLY A CA 1
ATOM 647 C C . GLY A 1 81 ? 2.273 -2.451 -18.946 1.00 83.31 81 GLY A C 1
ATOM 648 O O . GLY A 1 81 ? 2.507 -3.637 -18.775 1.00 83.31 81 GLY A O 1
ATOM 649 N N . SER A 1 82 ? 2.281 -1.927 -20.173 1.00 70.44 82 SER A N 1
ATOM 650 C CA . SER A 1 82 ? 2.330 -2.746 -21.396 1.00 70.44 82 SER A CA 1
ATOM 651 C C . SER A 1 82 ? 3.698 -3.359 -21.734 1.00 70.44 82 SER A C 1
ATOM 653 O O . SER A 1 82 ? 3.795 -4.121 -22.693 1.00 70.44 82 SER A O 1
ATOM 655 N N . THR A 1 83 ? 4.768 -3.051 -20.990 1.00 56.91 83 THR A N 1
ATOM 656 C CA . THR A 1 83 ? 6.116 -3.612 -21.211 1.00 56.91 83 THR A CA 1
ATOM 657 C C . THR A 1 83 ? 6.934 -3.684 -19.915 1.00 56.91 83 THR A C 1
ATOM 659 O O . THR A 1 83 ? 6.661 -2.966 -18.955 1.00 56.91 83 THR A O 1
ATOM 662 N N . ALA A 1 84 ? 7.999 -4.501 -19.920 1.00 56.00 84 ALA A N 1
ATOM 663 C CA . ALA A 1 84 ? 8.986 -4.704 -18.845 1.00 56.00 84 ALA A CA 1
ATOM 664 C C . ALA A 1 84 ? 9.697 -3.432 -18.311 1.00 56.00 84 ALA A C 1
ATOM 666 O O . ALA A 1 84 ? 10.586 -3.530 -17.471 1.00 56.00 84 ALA A O 1
ATOM 667 N N . LEU A 1 85 ? 9.341 -2.240 -18.799 1.00 54.72 85 LEU A N 1
ATOM 668 C CA . LEU A 1 85 ? 10.019 -0.970 -18.527 1.00 54.72 85 LEU A CA 1
ATOM 669 C C . LEU A 1 85 ? 9.361 -0.120 -17.432 1.00 54.72 85 LEU A C 1
ATOM 671 O O . LEU A 1 85 ? 9.875 0.953 -17.123 1.00 54.72 85 LEU A O 1
ATOM 675 N N . ALA A 1 86 ? 8.266 -0.580 -16.825 1.00 72.88 86 ALA A N 1
ATOM 676 C CA . ALA A 1 86 ? 7.597 0.152 -15.749 1.00 72.88 86 ALA A CA 1
ATOM 677 C C . ALA A 1 86 ? 7.301 -0.697 -14.504 1.00 72.88 86 ALA A C 1
ATOM 679 O O . ALA A 1 86 ? 6.151 -0.787 -14.061 1.00 72.88 86 ALA A O 1
ATOM 680 N N . PRO A 1 87 ? 8.312 -1.368 -13.937 1.00 85.50 87 PRO A N 1
ATOM 681 C CA . PRO A 1 87 ? 8.106 -2.063 -12.688 1.00 85.50 87 PRO A CA 1
ATOM 682 C C . PRO A 1 87 ? 7.867 -1.095 -11.537 1.00 85.50 87 PRO A C 1
ATOM 684 O O . PRO A 1 87 ? 8.449 -0.013 -11.473 1.00 85.50 87 PRO A O 1
ATOM 687 N N . ILE A 1 88 ? 7.057 -1.533 -10.589 1.00 87.88 88 ILE A N 1
ATOM 688 C CA . ILE A 1 88 ? 6.798 -0.808 -9.356 1.00 87.88 88 ILE A CA 1
ATOM 689 C C . ILE A 1 88 ? 7.825 -1.274 -8.321 1.00 87.88 88 ILE A C 1
ATOM 691 O O . ILE A 1 88 ? 7.909 -2.455 -8.002 1.00 87.88 88 ILE A O 1
ATOM 695 N N . ALA A 1 89 ? 8.622 -0.352 -7.800 1.00 89.00 89 ALA A N 1
ATOM 696 C CA . ALA A 1 89 ? 9.556 -0.613 -6.709 1.00 89.00 89 ALA A CA 1
ATOM 697 C C . ALA A 1 89 ? 8.905 -0.354 -5.347 1.00 89.00 89 ALA A C 1
ATOM 699 O O . ALA A 1 89 ? 9.122 -1.117 -4.403 1.00 89.00 89 ALA A O 1
ATOM 700 N N . THR A 1 90 ? 8.097 0.707 -5.249 1.00 90.38 90 THR A N 1
ATOM 701 C CA . THR A 1 90 ? 7.444 1.093 -3.996 1.00 90.38 90 THR A CA 1
ATOM 702 C C . THR A 1 90 ? 5.989 1.506 -4.193 1.00 90.38 90 THR A C 1
ATOM 704 O O . THR A 1 90 ? 5.621 2.081 -5.221 1.00 90.38 90 THR A O 1
ATOM 707 N N . PHE A 1 91 ? 5.173 1.225 -3.178 1.00 91.81 91 PHE A N 1
ATOM 708 C CA . PHE A 1 91 ? 3.837 1.785 -2.991 1.00 91.81 91 PHE A CA 1
ATOM 709 C C . PHE A 1 91 ? 3.812 2.573 -1.686 1.00 91.81 91 PHE A C 1
ATOM 711 O O . PHE A 1 91 ? 4.203 2.060 -0.640 1.00 91.81 91 PHE A O 1
ATOM 718 N N . GLU A 1 92 ? 3.347 3.813 -1.753 1.00 92.12 92 GLU A N 1
ATOM 719 C CA . GLU A 1 92 ? 3.232 4.711 -0.610 1.00 92.12 92 GLU A CA 1
ATOM 720 C C . GLU A 1 92 ? 1.789 5.190 -0.473 1.00 92.12 92 GLU A C 1
ATOM 722 O O . GLU A 1 92 ? 1.213 5.738 -1.416 1.00 92.12 92 GLU A O 1
ATOM 727 N N . LEU A 1 93 ? 1.211 5.019 0.714 1.00 89.62 93 LEU A N 1
ATOM 728 C CA . LEU A 1 93 ? -0.099 5.554 1.066 1.00 89.62 93 LEU A CA 1
ATOM 729 C C . LEU A 1 93 ? 0.062 6.826 1.909 1.00 89.62 93 LEU A C 1
ATOM 731 O O . LEU A 1 93 ? 0.635 6.817 2.997 1.00 89.62 93 LEU A O 1
ATOM 735 N N . MET A 1 94 ? -0.515 7.920 1.424 1.00 87.38 94 MET A N 1
ATOM 736 C CA . MET A 1 94 ? -0.521 9.231 2.066 1.00 87.38 94 MET A CA 1
ATOM 737 C C . MET A 1 94 ? -1.892 9.530 2.679 1.00 87.38 94 MET A C 1
ATOM 739 O O . MET A 1 94 ? -2.938 9.196 2.121 1.00 87.38 94 MET A O 1
ATOM 743 N N . GLY A 1 95 ? -1.901 10.214 3.823 1.00 75.56 95 GLY A N 1
ATOM 744 C CA . GLY A 1 95 ? -3.136 10.611 4.511 1.00 75.56 95 GLY A CA 1
ATOM 745 C C . GLY A 1 95 ? -3.738 9.539 5.425 1.00 75.56 95 GLY A C 1
ATOM 746 O O . GLY A 1 95 ? -4.720 9.812 6.110 1.00 75.56 95 GLY A O 1
ATOM 747 N N . GLY A 1 96 ? -3.133 8.349 5.497 1.00 70.00 96 GLY A N 1
ATOM 748 C CA . GLY A 1 96 ? -3.400 7.402 6.576 1.00 70.00 96 GLY A CA 1
ATOM 749 C C . GLY A 1 96 ? -2.738 7.860 7.881 1.00 70.00 96 GLY A C 1
ATOM 750 O O . GLY A 1 96 ? -1.625 8.388 7.871 1.00 70.00 96 GLY A O 1
ATOM 751 N N . ASN A 1 97 ? -3.390 7.630 9.023 1.00 77.00 97 ASN A N 1
ATOM 752 C CA . ASN A 1 97 ? -2.767 7.859 10.325 1.00 77.00 97 ASN A CA 1
ATOM 753 C C . ASN A 1 97 ? -1.814 6.700 10.661 1.00 77.00 97 ASN A C 1
ATOM 755 O O . ASN A 1 97 ? -2.191 5.774 11.376 1.00 77.00 97 ASN A O 1
ATOM 759 N N . ALA A 1 98 ? -0.586 6.751 10.136 1.00 75.19 98 ALA A N 1
ATOM 760 C CA . ALA A 1 98 ? 0.414 5.697 10.336 1.00 75.19 98 ALA A CA 1
ATOM 761 C C . ALA A 1 98 ? 0.727 5.457 11.820 1.00 75.19 98 ALA A C 1
ATOM 763 O O . ALA A 1 98 ? 0.911 4.321 12.238 1.00 75.19 98 ALA A O 1
ATOM 764 N N . SER A 1 99 ? 0.667 6.506 12.649 1.00 76.31 99 SER A N 1
ATOM 765 C CA . SER A 1 99 ? 0.846 6.382 14.103 1.00 76.31 99 SER A CA 1
ATOM 766 C C . SER A 1 99 ? -0.273 5.610 14.810 1.00 76.31 99 SER A C 1
ATOM 768 O O . SER A 1 99 ? -0.084 5.148 15.930 1.00 76.31 99 SER A O 1
ATOM 770 N N . ALA A 1 100 ? -1.431 5.462 14.162 1.00 79.44 100 ALA A N 1
ATOM 771 C CA . ALA A 1 100 ? -2.544 4.648 14.636 1.00 79.44 100 ALA A CA 1
ATOM 772 C C . ALA A 1 100 ? -2.603 3.273 13.952 1.00 79.44 100 ALA A C 1
ATOM 774 O O . ALA A 1 100 ? -3.616 2.579 14.081 1.00 79.44 100 ALA A O 1
ATOM 775 N N . ALA A 1 101 ? -1.581 2.892 13.180 1.00 84.00 101 ALA A N 1
ATOM 776 C CA . ALA A 1 101 ? -1.485 1.550 12.630 1.00 84.00 101 ALA A CA 1
ATOM 777 C C . ALA A 1 101 ? -1.062 0.569 13.735 1.00 84.00 101 ALA A C 1
ATOM 779 O O . ALA A 1 101 ? -0.058 0.773 14.409 1.00 84.00 101 ALA A O 1
ATOM 780 N N . ASN A 1 102 ? -1.818 -0.515 13.898 1.00 83.31 102 ASN A N 1
ATOM 781 C CA . ASN A 1 102 ? -1.557 -1.575 14.880 1.00 83.31 102 ASN A CA 1
ATOM 782 C C . ASN A 1 102 ? -0.872 -2.803 14.261 1.00 83.31 102 ASN A C 1
ATOM 784 O O . ASN A 1 102 ? -0.676 -3.821 14.921 1.00 83.31 102 ASN A O 1
ATOM 788 N N . GLY A 1 103 ? -0.546 -2.726 12.974 1.00 85.00 103 GLY A N 1
ATOM 789 C CA . GLY A 1 103 ? 0.142 -3.766 12.225 1.00 85.00 103 GLY A CA 1
ATOM 790 C C . GLY A 1 103 ? 0.115 -3.427 10.746 1.00 85.00 103 GLY A C 1
ATOM 791 O O . GLY A 1 103 ? -0.931 -3.031 10.231 1.00 85.00 103 GLY A O 1
ATOM 792 N N . ILE A 1 104 ? 1.256 -3.563 10.081 1.00 86.25 104 ILE A N 1
ATOM 793 C CA . ILE A 1 104 ? 1.424 -3.328 8.648 1.00 86.25 104 ILE A CA 1
ATOM 794 C C . ILE A 1 104 ? 2.088 -4.574 8.073 1.00 86.25 104 ILE A C 1
ATOM 796 O O . ILE A 1 104 ? 3.036 -5.102 8.652 1.00 86.25 104 ILE A O 1
ATOM 800 N N . GLY A 1 105 ? 1.572 -5.072 6.956 1.00 87.62 105 GLY A N 1
ATOM 801 C CA . GLY A 1 105 ? 2.057 -6.297 6.344 1.00 87.62 105 GLY A CA 1
ATOM 802 C C . GLY A 1 105 ? 1.629 -6.433 4.891 1.00 87.62 105 GLY A C 1
ATOM 803 O O . GLY A 1 105 ? 1.215 -5.473 4.238 1.00 87.62 105 GLY A O 1
ATOM 804 N N . TYR A 1 106 ? 1.748 -7.652 4.388 1.00 88.25 106 TYR A N 1
ATOM 805 C CA . TYR A 1 106 ? 1.329 -8.046 3.052 1.00 88.25 106 TYR A CA 1
ATOM 806 C C . TYR A 1 106 ? 0.820 -9.485 3.094 1.00 88.25 106 TYR A C 1
ATOM 808 O O . TYR A 1 106 ? 1.110 -10.225 4.037 1.00 88.25 106 TYR A O 1
ATOM 816 N N . GLN A 1 107 ? 0.053 -9.864 2.082 1.00 86.00 107 GLN A N 1
ATOM 817 C CA . GLN A 1 107 ? -0.372 -11.240 1.863 1.00 86.00 107 GLN A CA 1
ATOM 818 C C . GLN A 1 107 ? 0.049 -11.662 0.454 1.00 86.00 107 GLN A C 1
ATOM 820 O O . GLN A 1 107 ? 0.088 -10.844 -0.466 1.00 86.00 107 GLN A O 1
ATOM 825 N N . ASP A 1 108 ? 0.427 -12.928 0.312 1.00 75.50 108 ASP A N 1
ATOM 826 C CA . ASP A 1 108 ? 0.705 -13.529 -0.990 1.00 75.50 108 ASP A CA 1
ATOM 827 C C . ASP A 1 108 ? -0.631 -13.839 -1.678 1.00 75.50 108 ASP A C 1
ATOM 829 O O . ASP A 1 108 ? -1.578 -14.279 -1.021 1.00 75.50 108 ASP A O 1
ATOM 833 N N . ASP A 1 109 ? -0.713 -13.624 -2.989 1.00 72.06 109 ASP A N 1
ATOM 834 C CA . ASP A 1 109 ? -1.863 -14.063 -3.783 1.00 72.06 109 ASP A CA 1
ATOM 835 C C . ASP A 1 109 ? -1.857 -15.588 -4.016 1.00 72.06 109 ASP A C 1
ATOM 837 O O . ASP A 1 109 ? -2.803 -16.150 -4.572 1.00 72.06 109 ASP A O 1
ATOM 841 N N . GLY A 1 110 ? -0.800 -16.272 -3.561 1.00 67.25 110 GLY A N 1
ATOM 842 C CA . GLY A 1 110 ? -0.631 -17.720 -3.632 1.00 67.25 110 GLY A CA 1
ATOM 843 C C . GLY A 1 110 ? -0.283 -18.214 -5.034 1.00 67.25 110 GLY A C 1
ATOM 844 O O . GLY A 1 110 ? -0.158 -19.422 -5.241 1.00 67.25 110 GLY A O 1
ATOM 845 N N . GLN A 1 111 ? -0.121 -17.302 -5.994 1.00 62.72 111 GLN A N 1
ATOM 846 C CA . GLN A 1 111 ? 0.221 -17.601 -7.381 1.00 62.72 111 GLN A CA 1
ATOM 847 C C . GLN A 1 111 ? 1.642 -17.157 -7.741 1.00 62.72 111 GLN A C 1
ATOM 849 O O . GLN A 1 111 ? 2.073 -17.348 -8.875 1.00 62.72 111 GLN A O 1
ATOM 854 N N . GLY A 1 112 ? 2.396 -16.666 -6.754 1.00 58.28 112 GLY A N 1
ATOM 855 C CA . GLY A 1 112 ? 3.758 -16.189 -6.924 1.00 58.28 112 GLY A CA 1
ATOM 856 C C . GLY A 1 112 ? 3.767 -14.687 -7.179 1.00 58.28 112 GLY A C 1
ATOM 857 O O . GLY A 1 112 ? 3.621 -14.232 -8.308 1.00 58.28 112 GLY A O 1
ATOM 858 N N . GLY A 1 113 ? 4.006 -13.919 -6.118 1.00 56.50 113 GLY A N 1
ATOM 859 C CA . GLY A 1 113 ? 4.171 -12.467 -6.162 1.00 56.50 113 GLY A CA 1
ATOM 860 C C . GLY A 1 113 ? 5.457 -12.004 -5.475 1.00 56.50 113 GLY A C 1
ATOM 861 O O . GLY A 1 113 ? 6.142 -12.768 -4.790 1.00 56.50 113 GLY A O 1
ATOM 862 N N . LEU A 1 114 ? 5.810 -10.726 -5.648 1.00 63.34 114 LEU A N 1
ATOM 863 C CA . LEU A 1 114 ? 6.887 -10.123 -4.861 1.00 63.34 114 LEU A CA 1
ATOM 864 C C . LEU A 1 114 ? 6.358 -9.748 -3.479 1.00 63.34 114 LEU A C 1
ATOM 866 O O . LEU A 1 114 ? 5.466 -8.912 -3.345 1.00 63.34 114 LEU A O 1
ATOM 870 N N . ALA A 1 115 ? 6.957 -10.344 -2.452 1.00 68.00 115 ALA A N 1
ATOM 871 C CA . ALA A 1 115 ? 6.707 -10.003 -1.061 1.00 68.00 115 ALA A CA 1
ATOM 872 C C . ALA A 1 115 ? 6.968 -8.515 -0.816 1.00 68.00 115 ALA A C 1
ATOM 874 O O . ALA A 1 115 ? 8.060 -8.035 -1.100 1.00 68.00 115 ALA A O 1
ATOM 875 N N . ALA A 1 116 ? 6.021 -7.775 -0.256 1.00 74.56 116 ALA A N 1
ATOM 876 C CA . ALA A 1 116 ? 6.283 -6.398 0.137 1.00 74.56 116 ALA A CA 1
ATOM 877 C C . ALA A 1 116 ? 6.957 -6.327 1.519 1.00 74.56 116 ALA A C 1
ATOM 879 O O . ALA A 1 116 ? 6.707 -7.148 2.389 1.00 74.56 116 ALA A O 1
ATOM 880 N N . ASN A 1 117 ? 7.803 -5.333 1.753 1.00 78.38 117 ASN A N 1
ATOM 881 C CA . ASN A 1 117 ? 8.424 -5.058 3.041 1.00 78.38 117 ASN A CA 1
ATOM 882 C C . ASN A 1 117 ? 8.078 -3.639 3.489 1.00 78.38 117 ASN A C 1
ATOM 884 O O . ASN A 1 117 ? 8.118 -2.706 2.684 1.00 78.38 117 ASN A O 1
ATOM 888 N N . ASN A 1 118 ? 7.765 -3.485 4.770 1.00 76.94 118 ASN A N 1
ATOM 889 C CA . ASN A 1 118 ? 7.384 -2.224 5.386 1.00 76.94 118 ASN A CA 1
ATOM 890 C C . ASN A 1 118 ? 8.306 -1.915 6.574 1.00 76.94 118 ASN A C 1
ATOM 892 O O . ASN A 1 118 ? 8.742 -2.822 7.278 1.00 76.94 118 ASN A O 1
ATOM 896 N N . ASP A 1 119 ? 8.592 -0.632 6.801 1.00 70.69 119 ASP A N 1
ATOM 897 C CA . ASP A 1 119 ? 9.473 -0.173 7.886 1.00 70.69 119 ASP A CA 1
ATOM 898 C C . ASP A 1 119 ? 8.794 -0.114 9.274 1.00 70.69 119 ASP A C 1
ATOM 900 O O . ASP A 1 119 ? 9.447 0.186 10.273 1.00 70.69 119 ASP A O 1
ATOM 904 N N . GLY A 1 120 ? 7.491 -0.400 9.348 1.00 68.25 120 GLY A N 1
ATOM 905 C CA . GLY A 1 120 ? 6.669 -0.391 10.559 1.00 68.25 120 GLY A CA 1
ATOM 906 C C . GLY A 1 120 ? 6.230 0.997 11.035 1.00 68.25 120 GLY A C 1
ATOM 907 O O . GLY A 1 120 ? 5.521 1.091 12.034 1.00 68.25 120 GLY A O 1
ATOM 908 N N . SER A 1 121 ? 6.644 2.070 10.357 1.00 68.50 121 SER A N 1
ATOM 909 C CA . SER A 1 121 ? 6.455 3.462 10.795 1.00 68.50 121 SER A CA 1
ATOM 910 C C . SER A 1 121 ? 5.684 4.325 9.797 1.00 68.50 121 SER A C 1
ATOM 912 O O . SER A 1 121 ? 5.023 5.292 10.181 1.00 68.50 121 SER A O 1
ATOM 914 N N . SER A 1 122 ? 5.747 3.967 8.519 1.00 80.00 122 SER A N 1
ATOM 915 C CA . SER A 1 122 ? 5.073 4.632 7.415 1.00 80.00 122 SER A CA 1
ATOM 916 C C . SER A 1 122 ? 4.240 3.620 6.635 1.00 80.00 122 SER A C 1
ATOM 918 O O . SER A 1 122 ? 4.442 2.416 6.751 1.00 80.00 122 SER A O 1
ATOM 920 N N . PHE A 1 123 ? 3.304 4.076 5.807 1.00 85.25 123 PHE A N 1
ATOM 921 C CA . PHE A 1 123 ? 2.608 3.188 4.874 1.00 85.25 123 PHE A CA 1
ATOM 922 C C . PHE A 1 123 ? 3.374 3.086 3.555 1.00 85.25 123 PHE A C 1
ATOM 924 O O . PHE A 1 123 ? 2.852 3.416 2.489 1.00 85.25 123 PHE A O 1
ATOM 931 N N . ILE A 1 124 ? 4.640 2.679 3.650 1.00 89.12 124 ILE A N 1
ATOM 932 C CA . ILE A 1 124 ? 5.523 2.465 2.507 1.00 89.12 124 ILE A CA 1
ATOM 933 C C . ILE A 1 124 ? 5.827 0.980 2.404 1.00 89.12 124 ILE A C 1
ATOM 935 O O . ILE A 1 124 ? 6.372 0.369 3.321 1.00 89.12 124 ILE A O 1
ATOM 939 N N . TRP A 1 125 ? 5.493 0.401 1.263 1.00 90.75 125 TRP A N 1
ATOM 940 C CA . TRP A 1 125 ? 5.805 -0.974 0.925 1.00 90.75 125 TRP A CA 1
ATOM 941 C C . TRP A 1 125 ? 6.846 -0.982 -0.183 1.00 90.75 125 TRP A C 1
ATOM 943 O O . TRP A 1 125 ? 6.675 -0.342 -1.220 1.00 90.75 125 TRP A O 1
ATOM 953 N N . THR A 1 126 ? 7.928 -1.712 0.048 1.00 88.06 126 THR A N 1
ATOM 954 C CA . THR A 1 126 ? 9.001 -1.962 -0.918 1.00 88.06 126 THR A CA 1
ATOM 955 C C . THR A 1 126 ? 8.903 -3.405 -1.393 1.00 88.06 126 THR A C 1
ATOM 957 O O . THR A 1 126 ? 8.739 -4.305 -0.577 1.00 88.06 126 THR A O 1
ATOM 960 N N . PHE A 1 127 ? 8.960 -3.669 -2.694 1.00 85.25 127 PHE A N 1
ATOM 961 C CA . PHE A 1 127 ? 8.837 -5.043 -3.188 1.00 85.25 127 PHE A CA 1
ATOM 962 C C . PHE A 1 127 ? 10.182 -5.791 -3.056 1.00 85.25 127 PHE A C 1
ATOM 964 O O . PHE A 1 127 ? 11.199 -5.433 -3.651 1.00 85.25 127 PHE A O 1
ATOM 971 N N . THR A 1 128 ? 10.204 -6.825 -2.212 1.00 66.19 128 THR A N 1
ATOM 972 C CA . THR A 1 128 ? 11.368 -7.662 -1.877 1.00 66.19 128 THR A CA 1
ATOM 973 C C . THR A 1 128 ? 11.824 -8.421 -3.116 1.00 66.19 128 THR A C 1
ATOM 975 O O . THR A 1 128 ? 11.000 -8.970 -3.839 1.00 66.19 128 THR A O 1
ATOM 978 N N . ASN A 1 129 ? 13.137 -8.486 -3.350 1.00 65.25 129 ASN A N 1
ATOM 979 C CA . ASN A 1 129 ? 13.764 -9.026 -4.568 1.00 65.25 129 ASN A CA 1
ATOM 980 C C . ASN A 1 129 ? 13.582 -8.163 -5.833 1.00 65.25 129 ASN A C 1
ATOM 982 O O . ASN A 1 129 ? 13.913 -8.612 -6.931 1.00 65.25 129 ASN A O 1
ATOM 986 N N . GLY A 1 130 ? 13.145 -6.908 -5.682 1.00 67.31 130 GLY A N 1
ATOM 987 C CA . GLY A 1 130 ? 13.302 -5.873 -6.698 1.00 67.31 130 GLY A CA 1
ATOM 988 C C . GLY A 1 130 ? 11.989 -5.296 -7.217 1.00 67.31 130 GLY A C 1
ATOM 989 O O . GLY A 1 130 ? 11.304 -4.545 -6.537 1.00 67.31 130 GLY A O 1
ATOM 990 N N . LEU A 1 131 ? 11.716 -5.539 -8.492 1.00 73.44 131 LEU A N 1
ATOM 991 C CA . LEU A 1 131 ? 10.839 -4.728 -9.329 1.00 73.44 131 LEU A CA 1
ATOM 992 C C . LEU A 1 131 ? 9.526 -5.475 -9.615 1.00 73.44 131 LEU A C 1
ATOM 994 O O . LEU A 1 131 ? 9.551 -6.488 -10.310 1.00 73.44 131 LEU A O 1
ATOM 998 N N . PHE A 1 132 ? 8.382 -4.985 -9.115 1.00 82.81 132 PHE A N 1
ATOM 999 C CA . PHE A 1 132 ? 7.057 -5.560 -9.394 1.00 82.81 132 PHE A CA 1
ATOM 1000 C C . PHE A 1 132 ? 6.655 -5.250 -10.834 1.00 82.81 132 PHE A C 1
ATOM 1002 O O . PHE A 1 132 ? 6.108 -4.190 -11.139 1.00 82.81 132 PHE A O 1
ATOM 1009 N N . VAL A 1 133 ? 7.027 -6.153 -11.739 1.00 83.44 133 VAL A N 1
ATOM 1010 C CA . VAL A 1 133 ? 6.779 -6.074 -13.182 1.00 83.44 133 VAL A CA 1
ATOM 1011 C C . VAL A 1 133 ? 5.313 -6.330 -13.519 1.00 83.44 133 VAL A C 1
ATOM 1013 O O . VAL A 1 133 ? 4.589 -6.966 -12.754 1.00 83.44 133 VAL A O 1
ATOM 1016 N N . SER A 1 134 ? 4.876 -5.851 -14.685 1.00 82.44 134 SER A N 1
ATOM 1017 C CA . SER A 1 134 ? 3.557 -6.220 -15.197 1.00 82.44 134 SER A CA 1
ATOM 1018 C C . SER A 1 134 ? 3.477 -7.732 -15.388 1.00 82.44 134 SER A C 1
ATOM 1020 O O . SER A 1 134 ? 4.373 -8.339 -15.980 1.00 82.44 134 SER A O 1
ATOM 1022 N N . SER A 1 135 ? 2.432 -8.332 -14.827 1.00 76.19 135 SER A N 1
ATOM 1023 C CA . SER A 1 135 ? 2.188 -9.771 -14.836 1.00 76.19 135 SER A CA 1
ATOM 1024 C C . SER A 1 135 ? 0.696 -10.051 -14.638 1.00 76.19 135 SER A C 1
ATOM 1026 O O . SER A 1 135 ? -0.097 -9.125 -14.468 1.00 76.19 135 SER A O 1
ATOM 1028 N N . GLU A 1 136 ? 0.319 -11.329 -14.649 1.00 73.88 136 GLU A N 1
ATOM 1029 C CA . GLU A 1 136 ? -1.032 -11.780 -14.284 1.00 73.88 136 GLU A CA 1
ATOM 1030 C C . GLU A 1 136 ? -1.277 -11.743 -12.760 1.00 73.88 136 GLU A C 1
ATOM 1032 O O . GLU A 1 136 ? -2.402 -11.966 -12.316 1.00 73.88 136 GLU A O 1
ATOM 1037 N N . HIS A 1 137 ? -0.247 -11.434 -11.963 1.00 83.94 137 HIS A N 1
ATOM 1038 C CA . HIS A 1 137 ? -0.276 -11.478 -10.502 1.00 83.94 137 HIS A CA 1
ATOM 1039 C C . HIS A 1 137 ? -0.443 -10.093 -9.876 1.00 83.94 137 HIS A C 1
ATOM 1041 O O . HIS A 1 137 ? -0.141 -9.055 -10.478 1.00 83.94 137 HIS A O 1
ATOM 1047 N N . SER A 1 138 ? -0.912 -10.084 -8.631 1.00 87.75 138 SER A N 1
ATOM 1048 C CA . SER A 1 138 ? -1.199 -8.863 -7.878 1.00 87.75 138 SER A CA 1
ATOM 1049 C C . SER A 1 138 ? -0.524 -8.888 -6.516 1.00 87.75 138 SER A C 1
ATOM 1051 O O . SER A 1 138 ? -0.264 -9.949 -5.960 1.00 87.75 138 SER A O 1
ATOM 1053 N N . ALA A 1 139 ? -0.255 -7.716 -5.950 1.00 89.06 139 ALA A N 1
ATOM 1054 C CA . ALA A 1 139 ? 0.245 -7.627 -4.583 1.00 89.06 139 ALA A CA 1
ATOM 1055 C C . ALA A 1 139 ? -0.874 -7.213 -3.627 1.00 89.06 139 ALA A C 1
ATOM 1057 O O . ALA A 1 139 ? -1.508 -6.178 -3.850 1.00 89.06 139 ALA A O 1
ATOM 1058 N N . PHE A 1 140 ? -1.069 -7.979 -2.549 1.00 90.44 140 PHE A N 1
ATOM 1059 C CA . PHE A 1 140 ? -1.968 -7.615 -1.456 1.00 90.44 140 PHE A CA 1
ATOM 1060 C C . PHE A 1 140 ? -1.192 -6.946 -0.326 1.00 90.44 140 PHE A C 1
ATOM 1062 O O . PHE A 1 140 ? -0.370 -7.568 0.348 1.00 90.44 140 PHE A O 1
ATOM 1069 N N . LEU A 1 141 ? -1.479 -5.672 -0.093 1.00 91.56 141 LEU A N 1
ATOM 1070 C CA . LEU A 1 141 ? -0.908 -4.881 0.990 1.00 91.56 141 LEU A CA 1
ATOM 1071 C C . LEU A 1 141 ? -1.976 -4.656 2.048 1.00 91.56 141 LEU A C 1
ATOM 1073 O O . LEU A 1 141 ? -3.101 -4.276 1.724 1.00 91.56 141 LEU A O 1
ATOM 1077 N N . VAL A 1 142 ? -1.638 -4.891 3.313 1.00 91.94 142 VAL A N 1
ATOM 1078 C CA . VAL A 1 142 ? -2.618 -4.831 4.398 1.00 91.94 142 VAL A CA 1
ATOM 1079 C C . VAL A 1 142 ? -2.083 -4.063 5.594 1.00 91.94 142 VAL A C 1
ATOM 1081 O O . VAL A 1 142 ? -0.902 -4.141 5.928 1.00 91.94 142 VAL A O 1
ATOM 1084 N N . PHE A 1 143 ? -2.960 -3.344 6.283 1.00 92.31 143 PHE A N 1
ATOM 1085 C CA . PHE A 1 143 ? -2.664 -2.825 7.614 1.00 92.31 143 PHE A CA 1
ATOM 1086 C C . PHE A 1 143 ? -3.921 -2.767 8.477 1.00 92.31 143 PHE A C 1
ATOM 1088 O O . PHE A 1 143 ? -5.038 -2.712 7.967 1.00 92.31 143 PHE A O 1
ATOM 1095 N N . SER A 1 144 ? -3.742 -2.771 9.795 1.00 92.75 144 SER A N 1
ATOM 1096 C CA . SER A 1 144 ? -4.832 -2.603 10.760 1.00 92.75 144 SER A CA 1
ATOM 1097 C C . SER A 1 144 ? -4.708 -1.266 11.486 1.00 92.75 144 SER A C 1
ATOM 1099 O O . SER A 1 144 ? -3.599 -0.793 11.726 1.00 92.75 144 SER A O 1
ATOM 1101 N N . SER A 1 145 ? -5.829 -0.642 11.842 1.00 91.88 145 SER A N 1
ATOM 1102 C CA . SER A 1 145 ? -5.865 0.607 12.609 1.00 91.88 145 SER A CA 1
ATOM 1103 C C . SER A 1 145 ? -7.133 0.708 13.451 1.00 91.88 145 SER A C 1
ATOM 1105 O O . SER A 1 145 ? -8.186 0.217 13.058 1.00 91.88 145 SER A O 1
ATOM 1107 N N . ASP A 1 146 ? -7.057 1.387 14.595 1.00 91.12 146 ASP A N 1
ATOM 1108 C CA . ASP A 1 146 ? -8.249 1.764 15.373 1.00 91.12 146 ASP A CA 1
ATOM 1109 C C . ASP A 1 146 ? -8.927 3.037 14.853 1.00 91.12 146 ASP A C 1
ATOM 1111 O O . ASP A 1 146 ? -10.051 3.359 15.245 1.00 91.12 146 ASP A O 1
ATOM 1115 N N . SER A 1 147 ? -8.260 3.766 13.954 1.00 88.81 147 SER A N 1
ATOM 1116 C CA . SER A 1 147 ? -8.834 4.943 13.307 1.00 88.81 147 SER A CA 1
ATOM 1117 C C . SER A 1 147 ? -9.787 4.523 12.193 1.00 88.81 147 SER A C 1
ATOM 1119 O O . SER A 1 147 ? -9.451 3.678 11.359 1.00 88.81 147 SER A O 1
ATOM 1121 N N . GLY A 1 148 ? -10.971 5.143 12.173 1.00 85.44 148 GLY A N 1
ATOM 1122 C CA . GLY A 1 148 ? -11.932 4.977 11.081 1.00 85.44 148 GLY A CA 1
ATOM 1123 C C . GLY A 1 148 ? -11.350 5.392 9.725 1.00 85.44 148 GLY A C 1
ATOM 1124 O O . GLY A 1 148 ? -10.341 6.100 9.691 1.00 85.44 148 GLY A O 1
ATOM 1125 N N . PRO A 1 149 ? -11.975 4.967 8.614 1.00 84.56 149 PRO A N 1
ATOM 1126 C CA . PRO A 1 149 ? -11.478 5.251 7.274 1.00 84.56 149 PRO A CA 1
ATOM 1127 C C . PRO A 1 149 ? -11.388 6.756 7.022 1.00 84.56 149 PRO A C 1
ATOM 1129 O O . PRO A 1 149 ? -12.340 7.505 7.240 1.00 84.56 149 PRO A O 1
ATOM 1132 N N . ILE A 1 150 ? -10.221 7.192 6.549 1.00 82.25 150 ILE A N 1
ATOM 1133 C CA . ILE A 1 150 ? -9.935 8.573 6.155 1.00 82.25 150 ILE A CA 1
ATOM 1134 C C . ILE A 1 150 ? -9.608 8.569 4.664 1.00 82.25 150 ILE A C 1
ATOM 1136 O O . ILE A 1 150 ? -8.939 7.664 4.164 1.00 82.25 150 ILE A O 1
ATOM 1140 N N . ALA A 1 151 ? -10.079 9.586 3.942 1.00 76.94 151 ALA A N 1
ATOM 1141 C CA . ALA A 1 151 ? -9.708 9.773 2.548 1.00 76.94 151 ALA A CA 1
ATOM 1142 C C . ALA A 1 151 ? -8.198 10.045 2.435 1.00 76.94 151 ALA A C 1
ATOM 1144 O O . ALA A 1 151 ? -7.703 11.056 2.934 1.00 76.94 151 ALA A O 1
ATOM 1145 N N . GLY A 1 152 ? -7.488 9.142 1.762 1.00 82.75 152 GLY A N 1
ATOM 1146 C CA . GLY A 1 152 ? -6.063 9.258 1.471 1.00 82.75 152 GLY A CA 1
ATOM 1147 C C . GLY A 1 152 ? -5.772 9.383 -0.024 1.00 82.75 152 GLY A C 1
ATOM 1148 O O . GLY A 1 152 ? -6.665 9.355 -0.875 1.00 82.75 152 GLY A O 1
ATOM 1149 N N . SER A 1 153 ? -4.492 9.494 -0.347 1.00 87.75 153 SER A N 1
ATOM 1150 C CA . SER A 1 153 ? -3.958 9.351 -1.702 1.00 87.75 153 SER A CA 1
ATOM 1151 C C . SER A 1 153 ? -2.834 8.320 -1.693 1.00 87.75 153 SER A C 1
ATOM 1153 O O . SER A 1 153 ? -2.387 7.893 -0.635 1.00 87.75 153 SER A O 1
ATOM 1155 N N . PHE A 1 154 ? -2.383 7.883 -2.864 1.00 91.88 154 PHE A N 1
ATOM 1156 C CA . PHE A 1 154 ? -1.257 6.962 -2.960 1.00 91.88 154 PHE A CA 1
ATOM 1157 C C . PHE A 1 154 ? -0.317 7.361 -4.095 1.00 91.88 154 PHE A C 1
ATOM 1159 O O . PHE A 1 154 ? -0.702 8.084 -5.020 1.00 91.88 154 PHE A O 1
ATOM 1166 N N . SER A 1 155 ? 0.917 6.888 -3.988 1.00 92.12 155 SER A N 1
ATOM 1167 C CA . SER A 1 155 ? 2.030 7.116 -4.900 1.00 92.12 155 SER A CA 1
ATOM 1168 C C . SER A 1 155 ? 2.691 5.778 -5.232 1.00 92.12 155 SER A C 1
ATOM 1170 O O . SER A 1 155 ? 2.749 4.877 -4.395 1.00 92.12 155 SER A O 1
ATOM 1172 N N . LEU A 1 156 ? 3.170 5.646 -6.468 1.00 91.25 156 LEU A N 1
ATOM 1173 C CA . LEU A 1 156 ? 3.935 4.498 -6.942 1.00 91.25 156 LEU A CA 1
ATOM 1174 C C . LEU A 1 156 ? 5.265 5.001 -7.507 1.00 91.25 156 LEU A C 1
ATOM 1176 O O . LEU A 1 156 ? 5.279 5.943 -8.300 1.00 91.25 156 LEU A O 1
ATOM 1180 N N . SER A 1 157 ? 6.376 4.362 -7.137 1.00 89.06 157 SER A N 1
ATOM 1181 C CA . SER A 1 157 ? 7.707 4.702 -7.658 1.00 89.06 157 SER A CA 1
ATOM 1182 C C . SER A 1 157 ? 8.376 3.503 -8.313 1.00 89.06 157 SER A C 1
ATOM 1184 O O . SER A 1 157 ? 8.204 2.369 -7.871 1.00 89.06 157 SER A O 1
ATOM 1186 N N . THR A 1 158 ? 9.182 3.759 -9.345 1.00 84.38 158 THR A N 1
ATOM 1187 C CA . THR A 1 158 ? 10.060 2.768 -9.990 1.00 84.38 158 THR A CA 1
ATOM 1188 C C . THR A 1 158 ? 11.459 2.725 -9.375 1.00 84.38 158 THR A C 1
ATOM 1190 O O . THR A 1 158 ? 12.268 1.882 -9.755 1.00 84.38 158 THR A O 1
ATOM 1193 N N . GLN A 1 159 ? 11.794 3.664 -8.483 1.00 77.38 159 GLN A N 1
ATOM 1194 C CA . GLN A 1 159 ? 13.131 3.757 -7.898 1.00 77.38 159 GLN A CA 1
ATOM 1195 C C . GLN A 1 159 ? 13.226 2.894 -6.640 1.00 77.38 159 GLN A C 1
ATOM 1197 O O . GLN A 1 159 ? 12.493 3.101 -5.676 1.00 77.38 159 GLN A O 1
ATOM 1202 N N . TYR A 1 160 ? 14.154 1.937 -6.657 1.00 63.34 160 TYR A N 1
ATOM 1203 C CA . TYR A 1 160 ? 14.546 1.175 -5.477 1.00 63.34 160 TYR A CA 1
ATOM 1204 C C . TYR A 1 160 ? 15.442 2.069 -4.607 1.00 63.34 160 TYR A C 1
ATOM 1206 O O . TYR A 1 160 ? 16.490 2.536 -5.058 1.00 63.34 160 TYR A O 1
ATOM 1214 N N . GLY A 1 161 ? 14.972 2.399 -3.406 1.00 56.25 161 GLY A N 1
ATOM 1215 C CA . GLY A 1 161 ? 15.582 3.412 -2.552 1.00 56.25 161 GLY A CA 1
ATOM 1216 C C . GLY A 1 161 ? 16.883 2.948 -1.904 1.00 56.25 161 GLY A C 1
ATOM 1217 O O . GLY A 1 161 ? 16.844 2.245 -0.906 1.00 56.25 161 GLY A O 1
ATOM 1218 N N . ASP A 1 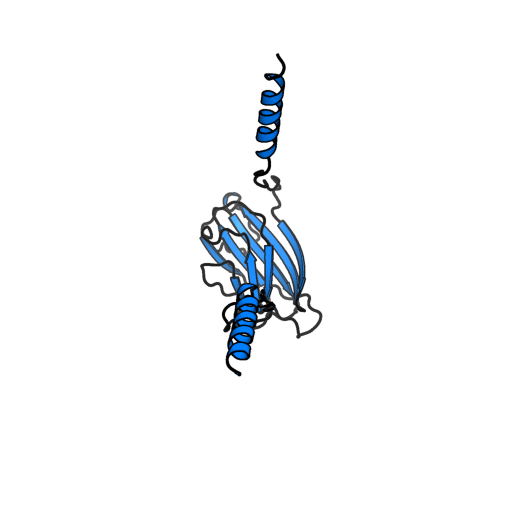162 ? 18.009 3.429 -2.426 1.00 48.19 162 ASP A N 1
ATOM 1219 C CA . ASP A 1 162 ? 19.211 3.727 -1.625 1.00 48.19 162 ASP A CA 1
ATOM 1220 C C . ASP A 1 162 ? 19.544 5.233 -1.641 1.00 48.19 162 ASP A C 1
ATOM 1222 O O . ASP A 1 162 ? 20.515 5.685 -1.036 1.00 48.19 162 ASP A O 1
ATOM 1226 N N . ALA A 1 163 ? 18.726 6.047 -2.317 1.00 45.91 163 ALA A N 1
ATOM 1227 C CA . ALA A 1 163 ? 18.842 7.496 -2.273 1.00 45.91 163 ALA A CA 1
ATOM 1228 C C . ALA A 1 163 ? 17.729 8.068 -1.378 1.00 45.91 163 ALA A C 1
ATOM 1230 O O . ALA A 1 163 ? 16.555 7.785 -1.632 1.00 45.91 163 ALA A O 1
ATOM 1231 N N . PRO A 1 164 ? 18.056 8.874 -0.347 1.00 41.94 164 PRO A N 1
ATOM 1232 C CA . PRO A 1 164 ? 17.049 9.622 0.400 1.00 41.94 164 PRO A CA 1
ATOM 1233 C C . PRO A 1 164 ? 16.216 10.485 -0.563 1.00 41.94 164 PRO A C 1
ATOM 1235 O O . PRO A 1 164 ? 16.735 10.874 -1.615 1.00 41.94 164 PRO A O 1
ATOM 1238 N N . PRO A 1 165 ? 14.948 10.799 -0.232 1.00 46.66 165 PRO A N 1
ATOM 1239 C CA . PRO A 1 165 ? 14.070 11.566 -1.105 1.00 46.66 165 PRO A CA 1
ATOM 1240 C C . PRO A 1 165 ? 14.730 12.899 -1.446 1.00 46.66 165 PRO A C 1
ATOM 1242 O O . PRO A 1 165 ? 14.814 13.813 -0.624 1.00 46.66 165 PRO A O 1
ATOM 1245 N N . VAL A 1 166 ? 15.226 13.013 -2.676 1.00 45.03 166 VAL A N 1
ATOM 1246 C CA . VAL A 1 166 ? 15.629 14.304 -3.210 1.00 45.03 166 VAL A CA 1
ATOM 1247 C C . VAL A 1 166 ? 14.319 15.020 -3.477 1.00 45.03 166 VAL A C 1
ATOM 1249 O O . VAL A 1 166 ? 13.572 14.624 -4.370 1.00 45.03 166 VAL A O 1
ATOM 1252 N N . ASN A 1 167 ? 14.005 16.026 -2.661 1.00 38.53 167 ASN A N 1
ATOM 1253 C CA . ASN A 1 167 ? 12.907 16.949 -2.913 1.00 38.53 167 ASN A CA 1
ATOM 1254 C C . ASN A 1 167 ? 13.082 17.524 -4.328 1.00 38.53 167 ASN A C 1
ATOM 1256 O O . ASN A 1 167 ? 13.791 18.508 -4.527 1.00 38.53 167 ASN A O 1
ATOM 1260 N N . GLN A 1 168 ? 12.446 16.918 -5.333 1.00 46.44 168 GLN A N 1
ATOM 1261 C CA . GLN A 1 168 ? 12.336 17.490 -6.671 1.00 46.44 168 GLN A CA 1
ATOM 1262 C C . GLN A 1 168 ? 11.246 18.563 -6.644 1.00 46.44 168 GLN A C 1
ATOM 1264 O O . GLN A 1 168 ? 10.181 18.458 -7.244 1.00 46.44 168 GLN A O 1
ATOM 1269 N N . SER A 1 169 ? 11.514 19.610 -5.874 1.00 49.88 169 SER A N 1
ATOM 1270 C CA . SER A 1 169 ? 10.838 20.896 -5.952 1.00 49.88 169 SER A CA 1
ATOM 1271 C C . SER A 1 169 ? 11.815 21.985 -5.558 1.00 49.88 169 SER A C 1
ATOM 1273 O O . SER A 1 169 ? 11.633 22.723 -4.601 1.00 49.88 169 SER A O 1
ATOM 1275 N N . SER A 1 170 ? 12.854 22.097 -6.370 1.00 43.19 170 SER A N 1
ATOM 1276 C CA . SER A 1 170 ? 13.352 23.398 -6.775 1.00 43.19 170 SER A CA 1
ATOM 1277 C C . SER A 1 170 ? 14.072 23.212 -8.100 1.00 43.19 170 SER A C 1
ATOM 1279 O O . SER A 1 170 ? 15.243 22.850 -8.153 1.00 43.19 170 SER A O 1
ATOM 1281 N N . THR A 1 171 ? 13.389 23.521 -9.200 1.00 47.56 171 THR A N 1
ATOM 1282 C CA . THR A 1 171 ? 14.045 24.362 -10.201 1.00 47.56 171 THR A CA 1
ATOM 1283 C C . THR A 1 171 ? 14.638 25.517 -9.398 1.00 47.56 171 THR A C 1
ATOM 1285 O O . THR A 1 171 ? 13.877 26.333 -8.881 1.00 47.56 171 THR A O 1
ATOM 1288 N N . GLU A 1 172 ? 15.950 25.497 -9.161 1.00 53.25 172 GLU A N 1
ATOM 1289 C CA . GLU A 1 172 ? 16.688 26.553 -8.470 1.00 53.25 172 GLU A CA 1
ATOM 1290 C C . GLU A 1 172 ? 16.586 27.833 -9.308 1.00 53.25 172 GLU A C 1
ATOM 1292 O O . GLU A 1 172 ? 17.490 28.218 -10.043 1.00 53.25 172 GLU A O 1
ATOM 1297 N N . ILE A 1 173 ? 15.433 28.491 -9.238 1.00 55.56 173 ILE A N 1
ATOM 1298 C CA . ILE A 1 173 ? 15.340 29.921 -9.463 1.00 55.56 173 ILE A CA 1
ATOM 1299 C C . ILE A 1 173 ? 16.059 30.512 -8.249 1.00 55.56 173 ILE A C 1
ATOM 1301 O O . ILE A 1 173 ? 15.587 30.301 -7.129 1.00 55.56 173 ILE A O 1
ATOM 1305 N N . PRO A 1 174 ? 17.209 31.189 -8.424 1.00 51.59 174 PRO A N 1
ATOM 1306 C CA . PRO A 1 174 ? 17.946 31.739 -7.300 1.00 51.59 174 PRO A CA 1
ATOM 1307 C C . PRO A 1 174 ? 17.017 32.639 -6.496 1.00 51.59 174 PRO A C 1
ATOM 1309 O O . PRO A 1 174 ? 16.340 33.499 -7.069 1.00 51.59 174 PRO A O 1
ATOM 1312 N N . GLU A 1 175 ? 16.972 32.436 -5.180 1.00 58.84 175 GLU A N 1
ATOM 1313 C CA . GLU A 1 175 ? 16.148 33.271 -4.315 1.00 58.84 175 GLU A CA 1
ATOM 1314 C C . GLU A 1 175 ? 16.467 34.757 -4.566 1.00 58.84 175 GLU A C 1
ATOM 1316 O O . GLU A 1 175 ? 17.629 35.103 -4.821 1.00 58.84 175 GLU A O 1
ATOM 1321 N N . PRO A 1 176 ? 15.479 35.668 -4.484 1.00 61.25 176 PRO A N 1
ATOM 1322 C CA . PR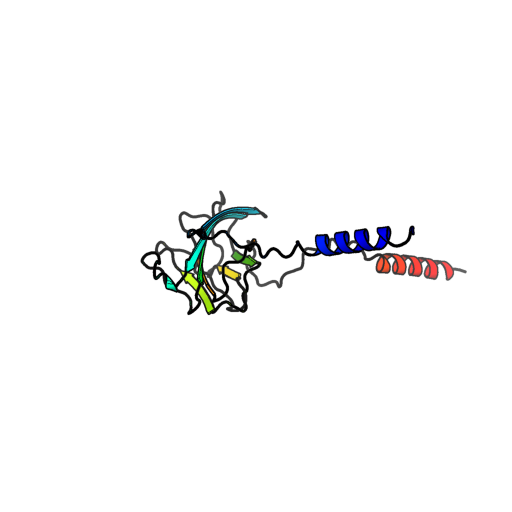O A 1 176 ? 15.686 37.091 -4.767 1.00 61.25 176 PRO A CA 1
ATOM 1323 C C . PRO A 1 176 ? 16.857 37.704 -3.982 1.00 61.25 176 PRO A C 1
ATOM 1325 O O . PRO A 1 176 ? 17.519 38.629 -4.458 1.00 61.25 176 PRO A O 1
ATOM 1328 N N . ALA A 1 177 ? 17.152 37.158 -2.798 1.00 68.56 177 ALA A N 1
ATOM 1329 C CA . ALA A 1 177 ? 18.296 37.532 -1.977 1.00 68.56 177 ALA A CA 1
ATOM 1330 C C . ALA A 1 177 ? 19.647 37.186 -2.633 1.00 68.56 177 ALA A C 1
ATOM 1332 O O . ALA A 1 177 ? 20.549 38.023 -2.645 1.00 68.56 177 ALA A O 1
ATOM 1333 N N . SER A 1 178 ? 19.772 36.005 -3.241 1.00 71.44 178 SER A N 1
ATOM 1334 C CA . SER A 1 178 ? 20.982 35.540 -3.933 1.00 71.44 178 SER A CA 1
ATOM 1335 C C . SER A 1 178 ? 21.281 36.383 -5.173 1.00 71.44 178 SER A C 1
ATOM 1337 O O . SER A 1 178 ? 22.424 36.792 -5.392 1.00 71.44 178 SER A O 1
ATOM 1339 N N . VAL A 1 179 ? 20.243 36.737 -5.942 1.00 78.62 179 VAL A N 1
ATOM 1340 C CA . VAL A 1 179 ? 20.375 37.654 -7.089 1.00 78.62 179 VAL A CA 1
ATOM 1341 C C . VAL A 1 179 ? 20.784 39.052 -6.618 1.00 78.62 179 VAL A C 1
ATOM 1343 O O . VAL A 1 179 ? 21.695 39.660 -7.180 1.00 78.62 179 VAL A O 1
ATOM 1346 N N . SER A 1 180 ? 20.178 39.543 -5.533 1.00 76.44 180 SER A N 1
ATOM 1347 C CA . SER A 1 180 ? 20.498 40.859 -4.964 1.00 76.44 180 SER A CA 1
ATOM 1348 C C . SER A 1 180 ? 21.940 40.939 -4.457 1.00 76.44 180 SER A C 1
ATOM 1350 O O . SER A 1 180 ? 22.619 41.946 -4.671 1.00 76.44 180 SER A O 1
ATOM 1352 N N . MET A 1 181 ? 22.440 39.873 -3.828 1.00 79.38 181 MET A N 1
ATOM 1353 C CA . MET A 1 181 ? 23.811 39.815 -3.322 1.00 79.38 181 MET A CA 1
ATOM 1354 C C . MET A 1 181 ? 24.836 39.784 -4.464 1.00 79.38 181 MET A C 1
ATOM 1356 O O . MET A 1 181 ? 25.851 40.481 -4.397 1.00 79.38 181 MET A O 1
ATOM 1360 N N . LEU A 1 182 ? 24.543 39.054 -5.546 1.00 80.12 182 LEU A N 1
ATOM 1361 C CA . LEU A 1 182 ? 25.377 39.038 -6.748 1.00 80.12 182 LEU A CA 1
ATOM 1362 C C . LEU A 1 182 ? 25.433 40.427 -7.409 1.00 80.12 182 LEU A C 1
ATOM 1364 O O . LEU A 1 182 ? 26.516 40.911 -7.743 1.00 80.12 182 LEU A O 1
ATOM 1368 N N . CYS A 1 183 ? 24.290 41.111 -7.530 1.00 79.50 183 CYS A N 1
ATOM 1369 C CA . CYS A 1 183 ? 24.233 42.474 -8.061 1.00 79.50 183 CYS A CA 1
ATOM 1370 C C . CYS A 1 183 ? 25.021 43.471 -7.194 1.00 79.50 183 CYS A C 1
ATOM 1372 O O . CYS A 1 183 ? 25.774 44.289 -7.727 1.00 79.50 183 CYS A O 1
ATOM 1374 N N . LEU A 1 184 ? 24.913 43.387 -5.863 1.00 79.00 184 LEU A N 1
ATOM 1375 C CA . LEU A 1 184 ? 25.694 44.224 -4.943 1.00 79.00 184 LEU A CA 1
ATOM 1376 C C . LEU A 1 184 ? 27.201 43.947 -5.045 1.00 79.00 184 LEU A C 1
ATOM 1378 O O . LEU A 1 184 ? 27.995 44.890 -5.056 1.00 79.00 184 LEU A O 1
ATOM 1382 N N . GLY A 1 185 ? 27.600 42.681 -5.186 1.00 83.31 185 GLY A N 1
ATOM 1383 C CA . GLY A 1 185 ? 28.995 42.292 -5.399 1.00 83.31 185 GLY A CA 1
ATOM 1384 C C . GLY A 1 185 ? 29.591 42.914 -6.665 1.00 83.31 185 GLY A C 1
ATOM 1385 O O . GLY A 1 185 ? 30.674 43.502 -6.610 1.00 83.31 185 GLY A O 1
ATOM 1386 N N . ILE A 1 186 ? 28.858 42.870 -7.783 1.00 84.94 186 ILE A N 1
ATOM 1387 C CA . ILE A 1 186 ? 29.279 43.476 -9.058 1.00 84.94 186 ILE A CA 1
ATOM 1388 C C . ILE A 1 186 ? 29.430 45.000 -8.918 1.00 84.94 186 ILE A C 1
ATOM 1390 O O . ILE A 1 186 ? 30.449 45.559 -9.334 1.00 84.94 186 ILE A O 1
ATOM 1394 N N . CYS A 1 187 ? 28.477 45.677 -8.270 1.00 81.56 187 CYS A N 1
ATOM 1395 C CA . CYS A 1 187 ? 28.553 47.120 -8.020 1.00 81.56 187 CYS A CA 1
ATOM 1396 C C . CYS A 1 187 ? 29.774 47.511 -7.168 1.00 81.56 187 CYS A C 1
ATOM 1398 O O . CYS A 1 187 ? 30.452 48.497 -7.466 1.00 81.56 187 CYS A O 1
ATOM 1400 N N . CYS A 1 188 ? 30.096 46.729 -6.135 1.00 83.75 188 CYS A N 1
ATOM 1401 C CA . CYS A 1 188 ? 31.282 46.952 -5.307 1.00 83.75 188 CYS A CA 1
ATOM 1402 C C . CYS A 1 188 ? 32.589 46.719 -6.081 1.00 83.75 188 CYS A C 1
ATOM 1404 O O . CYS A 1 188 ? 33.550 47.469 -5.900 1.00 83.75 188 CYS A O 1
ATOM 1406 N N . PHE A 1 189 ? 32.627 45.728 -6.976 1.00 83.44 189 PHE A N 1
ATOM 1407 C CA . PHE A 1 189 ? 33.820 45.419 -7.768 1.00 83.44 189 PHE A CA 1
ATOM 1408 C C . PHE A 1 189 ? 34.123 46.499 -8.816 1.00 83.44 189 PHE A C 1
ATOM 1410 O O . PHE A 1 189 ? 35.279 46.881 -9.006 1.00 83.44 189 PHE A O 1
ATOM 1417 N N . LEU A 1 190 ? 33.088 47.067 -9.444 1.00 82.44 190 LEU A N 1
ATOM 1418 C CA . LEU A 1 190 ? 33.236 48.160 -10.413 1.00 82.44 190 LEU A CA 1
ATOM 1419 C C . LEU A 1 190 ? 33.745 49.463 -9.775 1.00 82.44 190 LEU A C 1
ATOM 1421 O O . LEU A 1 190 ? 34.386 50.269 -10.448 1.00 82.44 190 LEU A O 1
ATOM 1425 N N . ARG A 1 191 ? 33.534 49.659 -8.467 1.00 73.25 191 ARG A N 1
ATOM 1426 C CA . ARG A 1 191 ? 33.994 50.853 -7.741 1.00 73.25 191 ARG A CA 1
ATOM 1427 C C . ARG A 1 191 ? 35.499 50.870 -7.447 1.00 73.25 191 ARG A C 1
ATOM 1429 O O . ARG A 1 191 ? 36.030 51.937 -7.165 1.00 73.25 191 ARG A O 1
ATOM 1436 N N . LYS A 1 192 ? 36.188 49.725 -7.533 1.00 61.53 192 LYS A N 1
ATOM 1437 C CA . LYS A 1 192 ? 37.625 49.590 -7.220 1.00 61.53 192 LYS A CA 1
ATOM 1438 C C . LYS A 1 192 ? 38.579 49.876 -8.392 1.00 61.53 192 LYS A C 1
ATOM 1440 O O . LYS A 1 192 ? 39.785 49.784 -8.207 1.00 61.53 192 LYS A O 1
ATOM 1445 N N . LYS A 1 193 ? 38.072 50.214 -9.585 1.00 54.66 193 LYS A N 1
ATOM 1446 C CA . LYS A 1 193 ? 38.886 50.518 -10.783 1.00 54.66 193 LYS A CA 1
ATOM 1447 C C . LYS A 1 193 ? 39.161 52.021 -10.995 1.00 54.66 193 LYS A C 1
ATOM 1449 O O . LYS A 1 193 ? 39.166 52.489 -12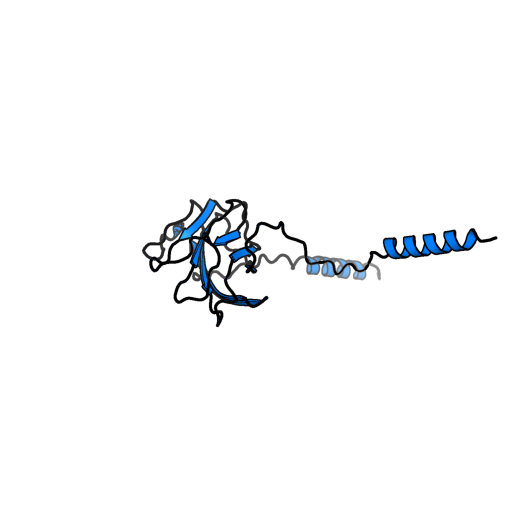.132 1.00 54.66 193 LYS A O 1
ATOM 1454 N N . LYS A 1 194 ? 39.392 52.777 -9.923 1.00 53.88 194 LYS A N 1
ATOM 1455 C CA . LYS A 1 194 ? 39.956 54.133 -9.989 1.00 53.88 194 LYS A CA 1
ATOM 1456 C C . LYS A 1 194 ? 41.142 54.249 -9.053 1.00 53.88 194 LYS A C 1
ATOM 1458 O O . LYS A 1 194 ? 41.021 53.716 -7.930 1.00 53.88 194 LYS A O 1
#